Protein AF-A0A941ZF72-F1 (afdb_monomer_lite)

pLDDT: mean 79.09, std 13.95, range [39.41, 95.69]

Secondary structure (DSSP, 8-state):
-PPPEEEEEEEETTTEEEEEEE-TT--HHHHHHHHHTTHHHHHHHHHHHHHHHHHSSS---HHHHHHHHHHHHHHHHHTSS-TTSHHHHHHIIIIITT-HHHHHHHHHHHHHHHHHHHHHHT-HHHHHHHHHHHHHHHHHHHHHHHHHHHHHTT----SHHHHHHHHHHHHHHSTTGGGS-HHHHHHHHHHHHHHHHSPPPPHHHHHHHHHHHHHHHHHHHHHHHHS-HHHHTTHHHHHHHHHHHTTT-PPP---HHHHHHT-SSHHHHHHHHHHHHHHHHHTT-HHHHHHHHHHHHHHHTTSPTT-HHHHHHHHHHHHS-S-HHHHHHHHHHHHHHTTT--GGGHHHHHHHHHHHHHHHHTT-

Foldseek 3Di:
DDDWPDFDFDQDVPPGTDTDTDDLAQALVNLLCVLVVQLLVLLVQLVVLCVVLVPDPDDRPLVSLLSSLVSNVVSLVLLPCAPPGSVVVNCCSLPCLVPVPVNLVRLLVNLVVLLVVCVVVVPVVSNVVSVVSVVCSVLSVLLSVLLVVLVVVVDDPQDLVSLLVSSLVSLVPDPVVVVDDPVSSVVSSVSNSSSNSDDHDDPVRSVVSVVVSVCSSVVVVVVLVVDDVVSCVCPSVVSVCSSVVVVVPPPPLPPLVVQLVPQPDLVSNLVSLQVNLVSCVVVVVLVRSLVSLVVSLVSCVPPDQLPLSNLVSLCSNLVSDPDLVSSLVSLVVSLVSCVPPDDPSCVSVVVSVVVNVVSVVVVD

Radius of gyration: 32.04 Å; chains: 1; bounding box: 68×64×84 Å

Structure (mmCIF, N/CA/C/O backbone):
data_AF-A0A941ZF72-F1
#
_entry.id   AF-A0A941ZF72-F1
#
loop_
_atom_site.group_PDB
_atom_site.id
_atom_site.type_symbol
_atom_site.label_atom_id
_atom_site.label_alt_id
_atom_site.label_comp_id
_atom_site.label_asym_id
_atom_site.label_entity_id
_atom_site.label_seq_id
_atom_site.pdbx_PDB_ins_code
_atom_site.Cartn_x
_atom_site.Cartn_y
_atom_site.Cartn_z
_atom_site.occupancy
_atom_site.B_iso_or_equiv
_atom_site.auth_seq_id
_atom_site.auth_comp_id
_atom_site.auth_asym_id
_atom_site.auth_atom_id
_atom_site.pdbx_PDB_model_num
ATOM 1 N N . MET A 1 1 ? 14.670 -1.946 26.868 1.00 39.97 1 MET A N 1
ATOM 2 C CA . MET A 1 1 ? 13.617 -1.596 25.886 1.00 39.97 1 MET A CA 1
ATOM 3 C C . MET A 1 1 ? 12.824 -2.862 25.579 1.00 39.97 1 MET A C 1
ATOM 5 O O . MET A 1 1 ? 13.460 -3.815 25.150 1.00 39.97 1 MET A O 1
ATOM 9 N N . PRO A 1 2 ? 11.509 -2.969 25.847 1.00 41.12 2 PRO A N 1
ATOM 10 C CA . PRO A 1 2 ? 10.791 -4.203 25.549 1.00 41.12 2 PRO A CA 1
ATOM 11 C C . PRO A 1 2 ? 10.403 -4.245 24.064 1.00 41.12 2 PRO A C 1
ATOM 13 O O . PRO A 1 2 ? 9.733 -3.339 23.563 1.00 41.12 2 PRO A O 1
ATOM 16 N N . CYS A 1 3 ? 10.884 -5.290 23.391 1.00 39.41 3 CYS A N 1
ATOM 17 C CA . CYS A 1 3 ? 10.686 -5.609 21.977 1.00 39.41 3 CYS A CA 1
ATOM 18 C C . CYS A 1 3 ? 9.234 -6.044 21.682 1.00 39.41 3 CYS A C 1
ATOM 20 O O . CYS A 1 3 ? 8.514 -6.472 22.589 1.00 39.41 3 CYS A O 1
ATOM 22 N N . TYR A 1 4 ? 8.803 -5.934 20.422 1.00 46.59 4 TYR A N 1
ATOM 23 C CA . TYR A 1 4 ? 7.531 -6.490 19.945 1.00 46.59 4 TYR A CA 1
ATOM 24 C C . TYR A 1 4 ? 7.488 -8.009 20.204 1.00 46.59 4 TYR A C 1
ATOM 26 O O . TYR A 1 4 ? 8.466 -8.708 19.951 1.00 46.59 4 TYR A O 1
ATOM 34 N N . ARG A 1 5 ? 6.362 -8.523 20.716 1.00 44.06 5 ARG A N 1
ATOM 35 C CA . ARG A 1 5 ? 6.080 -9.968 20.808 1.00 44.06 5 ARG A CA 1
ATOM 36 C C . ARG A 1 5 ? 5.090 -10.369 19.712 1.00 44.06 5 ARG A C 1
ATOM 38 O O . ARG A 1 5 ? 4.266 -9.549 19.304 1.00 44.06 5 ARG A O 1
ATOM 45 N N . ASP A 1 6 ? 5.193 -11.622 19.276 1.00 46.16 6 ASP A N 1
ATOM 46 C CA . ASP A 1 6 ? 4.321 -12.270 18.287 1.00 46.16 6 ASP A CA 1
ATOM 47 C C . ASP A 1 6 ? 4.373 -11.639 16.884 1.00 46.16 6 ASP A C 1
ATOM 49 O O . ASP A 1 6 ? 3.336 -11.339 16.298 1.00 46.16 6 ASP A O 1
ATOM 53 N N . LEU A 1 7 ? 5.583 -11.419 16.353 1.00 47.28 7 LEU A N 1
ATOM 54 C CA . LEU A 1 7 ? 5.805 -11.055 14.949 1.00 47.28 7 LEU A CA 1
ATOM 55 C C . LEU A 1 7 ? 5.509 -12.263 14.056 1.00 47.28 7 LEU A C 1
ATOM 57 O O . LEU A 1 7 ? 6.350 -13.141 13.893 1.00 47.28 7 LEU A O 1
ATOM 61 N N . ASN A 1 8 ? 4.320 -12.282 13.462 1.00 47.09 8 ASN A N 1
ATOM 62 C CA . ASN A 1 8 ? 4.015 -13.173 12.349 1.00 47.09 8 ASN A CA 1
ATOM 63 C C . ASN A 1 8 ? 4.021 -12.341 11.071 1.00 47.09 8 ASN A C 1
ATOM 65 O O . ASN A 1 8 ? 3.225 -11.409 10.943 1.00 47.09 8 ASN A O 1
ATOM 69 N N . VAL A 1 9 ? 4.930 -12.665 10.155 1.00 50.41 9 VAL A N 1
ATOM 70 C CA . VAL A 1 9 ? 4.963 -12.099 8.805 1.00 50.41 9 VAL A CA 1
ATOM 71 C C . VAL A 1 9 ? 4.275 -13.103 7.891 1.00 50.41 9 VAL A C 1
ATOM 73 O O . VAL A 1 9 ? 4.772 -14.210 7.707 1.00 50.41 9 VAL A O 1
ATOM 76 N N . PHE A 1 10 ? 3.111 -12.740 7.364 1.00 50.41 10 PHE A N 1
ATOM 77 C CA . PHE A 1 10 ? 2.373 -13.547 6.399 1.00 50.41 10 PHE A CA 1
ATOM 78 C C . PHE A 1 10 ? 2.407 -12.844 5.047 1.00 50.41 10 PHE A C 1
ATOM 80 O O . PHE A 1 10 ? 1.931 -11.720 4.930 1.00 50.41 10 PHE A O 1
ATOM 87 N N . PHE A 1 11 ? 2.965 -13.483 4.024 1.00 50.59 11 PHE A N 1
ATOM 88 C CA . PHE A 1 11 ? 2.884 -12.964 2.662 1.00 50.59 11 PHE A CA 1
ATOM 89 C C . PHE A 1 11 ? 1.511 -13.291 2.081 1.00 50.59 11 PHE A C 1
ATOM 91 O O . PHE A 1 11 ? 1.152 -14.459 1.941 1.00 50.59 11 PHE A O 1
ATOM 98 N N . ILE A 1 12 ? 0.739 -12.254 1.768 1.00 61.97 12 ILE A N 1
ATOM 99 C CA . ILE A 1 12 ? -0.521 -12.380 1.042 1.00 61.97 12 ILE A CA 1
ATOM 100 C C . ILE A 1 12 ? -0.205 -12.087 -0.431 1.00 61.97 12 ILE A C 1
ATOM 102 O O . ILE A 1 12 ? 0.278 -10.987 -0.728 1.00 61.97 12 ILE A O 1
ATOM 106 N N . PRO A 1 13 ? -0.455 -13.030 -1.359 1.00 42.00 13 PRO A N 1
ATOM 107 C CA . PRO A 1 13 ? -0.311 -12.777 -2.790 1.00 42.00 13 PRO A CA 1
ATOM 108 C C . PRO A 1 13 ? -1.051 -11.491 -3.178 1.00 42.00 13 PRO A C 1
ATOM 110 O O . PRO A 1 13 ? -2.172 -11.272 -2.720 1.00 42.00 13 PRO A O 1
ATOM 113 N N . PHE A 1 14 ? -0.416 -10.631 -3.977 1.00 49.59 14 PHE A N 1
ATOM 114 C CA . PHE A 1 14 ? -0.932 -9.323 -4.425 1.00 49.59 14 PHE A CA 1
ATOM 115 C C . PHE A 1 14 ? -1.103 -8.225 -3.350 1.00 49.59 14 PHE A C 1
ATOM 117 O O . PHE A 1 14 ? -1.233 -7.062 -3.713 1.00 49.59 14 PHE A O 1
ATOM 124 N N . LEU A 1 15 ? -1.055 -8.544 -2.049 1.00 52.28 15 LEU A N 1
ATOM 125 C CA . LEU A 1 15 ? -1.167 -7.566 -0.947 1.00 52.28 15 LEU A CA 1
ATOM 126 C C . LEU A 1 15 ? 0.165 -7.292 -0.223 1.00 52.28 15 LEU A C 1
ATOM 128 O O . LEU A 1 15 ? 0.262 -6.336 0.545 1.00 52.28 15 LEU A O 1
ATOM 132 N N . GLY A 1 16 ? 1.185 -8.125 -0.450 1.00 53.84 16 GLY A N 1
ATOM 133 C CA . GLY A 1 16 ? 2.496 -8.013 0.188 1.00 53.84 16 GLY A CA 1
ATOM 134 C C . GLY A 1 16 ? 2.573 -8.694 1.559 1.00 53.84 16 GLY A C 1
ATOM 135 O O . GLY A 1 16 ? 1.765 -9.557 1.908 1.00 53.84 16 GLY A O 1
ATOM 136 N N . ALA A 1 17 ? 3.595 -8.342 2.340 1.00 47.62 17 ALA A N 1
ATOM 137 C CA . ALA A 1 17 ? 3.836 -8.918 3.659 1.00 47.62 17 ALA A CA 1
ATOM 138 C C . ALA A 1 17 ? 2.936 -8.270 4.727 1.00 47.62 17 ALA A C 1
ATOM 140 O O . ALA A 1 17 ? 3.167 -7.144 5.163 1.00 47.62 17 ALA A O 1
ATOM 141 N N . ALA A 1 18 ? 1.936 -9.001 5.212 1.00 45.03 18 ALA A N 1
ATOM 142 C CA . ALA A 1 18 ? 1.169 -8.640 6.393 1.00 45.03 18 ALA A CA 1
ATOM 143 C C . ALA A 1 18 ? 1.949 -9.046 7.655 1.00 45.03 18 ALA A C 1
ATOM 145 O O . ALA A 1 18 ? 1.937 -10.205 8.074 1.00 45.03 18 ALA A O 1
ATOM 146 N N . ALA A 1 19 ? 2.637 -8.087 8.275 1.00 45.12 19 ALA A N 1
ATOM 147 C CA . ALA A 1 19 ? 3.260 -8.276 9.581 1.00 45.12 19 ALA A CA 1
ATOM 148 C C . ALA A 1 19 ? 2.261 -7.927 10.693 1.00 45.12 19 ALA A C 1
ATOM 150 O O . ALA A 1 19 ? 1.912 -6.764 10.901 1.00 45.12 19 ALA A O 1
ATOM 151 N N . THR A 1 20 ? 1.797 -8.925 11.446 1.00 45.53 20 THR A N 1
ATOM 152 C CA . THR A 1 20 ? 1.025 -8.671 12.668 1.00 45.53 20 THR A CA 1
ATOM 153 C C . THR A 1 20 ? 1.973 -8.674 13.857 1.00 45.53 20 THR A C 1
ATOM 155 O O . THR A 1 20 ? 2.573 -9.702 14.141 1.00 45.53 20 THR A O 1
ATOM 158 N N . GLY A 1 21 ? 2.098 -7.545 14.556 1.00 46.88 21 GLY A N 1
ATOM 159 C CA . GLY A 1 21 ? 2.793 -7.438 15.841 1.0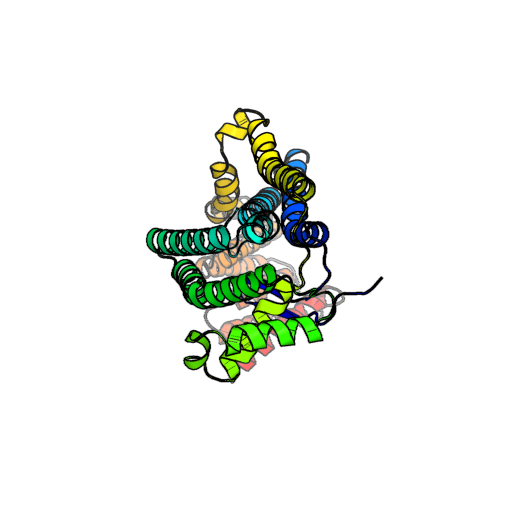0 46.88 21 GLY A CA 1
ATOM 160 C C . GLY A 1 21 ? 1.941 -6.634 16.820 1.00 46.88 21 GLY A C 1
ATOM 161 O O . GLY A 1 21 ? 1.453 -5.554 16.483 1.00 46.88 21 GLY A O 1
ATOM 162 N N . ARG A 1 22 ? 1.708 -7.152 18.033 1.00 50.00 22 ARG A N 1
ATOM 163 C CA . ARG A 1 22 ? 0.866 -6.477 19.037 1.00 50.00 22 ARG A CA 1
ATOM 164 C C . ARG A 1 22 ? 1.722 -5.900 20.156 1.00 50.00 22 ARG A C 1
ATOM 166 O O . ARG A 1 22 ? 2.284 -6.631 20.965 1.00 50.00 22 ARG A O 1
ATOM 173 N N . LYS A 1 23 ? 1.766 -4.569 20.242 1.00 54.34 23 LYS A N 1
ATOM 174 C CA . LYS A 1 23 ? 2.272 -3.845 21.413 1.00 54.34 23 LYS A CA 1
ATOM 175 C C . LYS A 1 23 ? 1.105 -3.150 22.106 1.00 54.34 23 LYS A C 1
ATOM 177 O O . LYS A 1 23 ? 0.651 -2.087 21.678 1.00 54.34 23 LYS A O 1
ATOM 182 N N . ASP A 1 24 ? 0.611 -3.779 23.169 1.00 52.47 24 ASP A N 1
ATOM 183 C CA . ASP A 1 24 ? -0.562 -3.302 23.913 1.00 52.47 24 ASP A CA 1
ATOM 184 C C . ASP A 1 24 ? -0.328 -1.923 24.572 1.00 52.47 24 ASP A C 1
ATOM 186 O O . ASP A 1 24 ? -1.280 -1.160 24.725 1.00 52.47 24 ASP A O 1
ATOM 190 N N . ASP A 1 25 ? 0.937 -1.553 24.818 1.00 58.66 25 ASP A N 1
ATOM 191 C CA . ASP A 1 25 ? 1.352 -0.283 25.442 1.00 58.66 25 ASP A CA 1
ATOM 192 C C . ASP A 1 25 ? 1.932 0.750 24.450 1.00 58.66 25 ASP A C 1
ATOM 194 O O . ASP A 1 25 ? 2.613 1.697 24.850 1.00 58.66 25 ASP A O 1
ATOM 198 N N . ALA A 1 26 ? 1.736 0.577 23.137 1.00 66.06 26 ALA A N 1
ATOM 199 C CA . ALA A 1 26 ? 2.256 1.533 22.157 1.00 66.06 26 ALA A CA 1
ATOM 200 C C . ALA A 1 26 ? 1.581 2.907 22.299 1.00 66.06 26 ALA A C 1
ATOM 202 O O . ALA A 1 26 ? 0.350 3.010 22.297 1.00 66.06 26 ALA A O 1
ATOM 203 N N . THR A 1 27 ? 2.383 3.972 22.374 1.00 78.56 27 THR A N 1
ATOM 204 C CA . THR A 1 27 ? 1.855 5.343 22.386 1.00 78.56 27 THR A CA 1
ATOM 205 C C . THR A 1 27 ? 1.231 5.695 21.027 1.00 78.56 27 THR A C 1
ATOM 207 O O . THR A 1 27 ? 1.635 5.130 20.007 1.00 78.56 27 THR A O 1
ATOM 210 N N . PRO A 1 28 ? 0.279 6.648 20.969 1.00 78.19 28 PRO A N 1
ATOM 211 C CA . PRO A 1 28 ? -0.294 7.109 19.700 1.00 78.19 28 PRO A CA 1
ATOM 212 C C . PRO A 1 28 ? 0.775 7.529 18.680 1.00 78.19 28 PRO A C 1
ATOM 214 O O . PRO A 1 28 ? 0.686 7.164 17.514 1.00 78.19 28 PRO A O 1
ATOM 217 N N . TRP A 1 29 ? 1.840 8.190 19.145 1.00 81.25 29 TRP A N 1
ATOM 218 C CA . TRP A 1 29 ? 3.001 8.550 18.327 1.00 81.25 29 TRP A CA 1
ATOM 219 C C . TRP A 1 29 ? 3.763 7.342 17.788 1.00 81.25 29 TRP A C 1
ATOM 221 O O . TRP A 1 29 ? 4.090 7.317 16.610 1.00 81.25 29 TRP A O 1
ATOM 231 N N . GLN A 1 30 ? 4.010 6.314 18.607 1.00 83.44 30 GLN A N 1
ATOM 232 C CA . GLN A 1 30 ? 4.673 5.093 18.131 1.00 83.44 30 GLN A CA 1
ATOM 233 C C . GLN A 1 30 ? 3.870 4.415 17.019 1.00 83.44 30 GLN A C 1
ATOM 235 O O . GLN A 1 30 ? 4.456 3.920 16.065 1.00 83.44 30 GLN A O 1
ATOM 240 N N . ARG A 1 31 ? 2.537 4.416 17.116 1.00 82.50 31 ARG A N 1
ATOM 241 C CA . ARG A 1 31 ? 1.672 3.873 16.061 1.00 82.50 31 ARG A CA 1
ATOM 242 C C . ARG A 1 31 ? 1.693 4.725 14.803 1.00 82.50 31 ARG A C 1
ATOM 244 O O . ARG A 1 31 ? 1.800 4.170 13.722 1.00 82.50 31 ARG A O 1
ATOM 251 N N . LEU A 1 32 ? 1.638 6.048 14.957 1.00 85.75 32 LEU A N 1
ATOM 252 C CA . LEU A 1 32 ? 1.762 6.980 13.840 1.00 85.75 32 LEU A CA 1
ATOM 253 C C . LEU A 1 32 ? 3.067 6.738 13.071 1.00 85.75 32 LEU A C 1
ATOM 255 O O . LEU A 1 32 ? 3.027 6.575 11.861 1.00 85.75 32 LEU A O 1
ATOM 259 N N . PHE A 1 33 ? 4.197 6.619 13.774 1.00 87.69 33 PHE A N 1
ATOM 260 C CA . PHE A 1 33 ? 5.475 6.287 13.145 1.00 87.69 33 PHE A CA 1
ATOM 261 C C . PHE A 1 33 ? 5.443 4.941 12.423 1.00 87.69 33 PHE A C 1
ATOM 263 O O . PHE A 1 33 ? 5.949 4.860 11.316 1.00 87.69 33 PHE A O 1
ATOM 270 N N . VAL A 1 34 ? 4.832 3.905 13.004 1.00 86.12 34 VAL A N 1
ATOM 271 C CA . VAL A 1 34 ? 4.719 2.591 12.347 1.00 86.12 34 VAL A CA 1
ATOM 272 C C . VAL A 1 34 ? 3.884 2.671 11.066 1.00 86.12 34 VAL A C 1
ATOM 274 O O . VAL A 1 34 ? 4.315 2.141 10.051 1.00 86.12 34 VAL A O 1
ATOM 277 N N . TYR A 1 35 ? 2.739 3.360 11.084 1.00 86.44 35 TYR A N 1
ATOM 278 C CA . TYR A 1 35 ? 1.896 3.515 9.890 1.00 86.44 35 TYR A CA 1
ATOM 279 C C . TYR A 1 35 ? 2.536 4.397 8.816 1.00 86.44 35 TYR A C 1
ATOM 281 O O . TYR A 1 35 ? 2.258 4.222 7.639 1.00 86.44 35 TYR A O 1
ATOM 289 N N . LEU A 1 36 ? 3.399 5.337 9.202 1.00 88.94 36 LEU A N 1
ATOM 290 C CA . LEU A 1 36 ? 4.126 6.191 8.263 1.00 88.94 36 LEU A CA 1
ATOM 291 C C . LEU A 1 36 ? 5.451 5.573 7.788 1.00 88.94 36 LEU A C 1
ATOM 293 O O . LEU A 1 36 ? 5.975 5.998 6.764 1.00 88.94 36 LEU A O 1
ATOM 297 N N . ALA A 1 37 ? 5.989 4.571 8.493 1.00 89.00 37 ALA A N 1
ATOM 298 C CA . ALA A 1 37 ? 7.281 3.955 8.183 1.00 89.00 37 ALA A CA 1
ATOM 299 C C . ALA A 1 37 ? 7.295 3.161 6.868 1.00 89.00 37 ALA A C 1
ATOM 301 O O . ALA A 1 37 ? 8.374 2.889 6.355 1.00 89.00 37 ALA A O 1
ATOM 302 N N . GLY A 1 38 ? 6.133 2.796 6.324 1.00 86.06 38 GLY A N 1
ATOM 303 C CA . GLY A 1 38 ? 6.026 2.279 4.958 1.00 86.06 38 GLY A CA 1
ATOM 304 C C . GLY A 1 38 ? 5.925 3.418 3.938 1.00 86.06 38 GLY A C 1
ATOM 305 O O . GLY A 1 38 ? 6.857 3.618 3.158 1.00 86.06 38 GLY A O 1
ATOM 306 N N . PRO A 1 39 ? 4.839 4.214 3.979 1.00 90.62 39 PRO A N 1
ATOM 307 C CA . PRO A 1 39 ? 4.571 5.212 2.952 1.00 90.62 39 PRO A CA 1
ATOM 308 C C . PRO A 1 39 ? 5.606 6.333 2.838 1.00 90.62 39 PRO A C 1
ATOM 310 O O . PRO A 1 39 ? 5.946 6.742 1.733 1.00 90.62 39 PRO A O 1
ATOM 313 N N . VAL A 1 40 ? 6.131 6.847 3.956 1.00 92.00 40 VAL A N 1
ATOM 314 C CA . VAL A 1 40 ? 7.027 8.017 3.927 1.00 92.00 40 VAL A CA 1
ATOM 315 C C . VAL A 1 40 ? 8.364 7.703 3.248 1.00 92.00 40 VAL A C 1
ATOM 317 O O . VAL A 1 40 ? 8.729 8.445 2.336 1.00 92.00 40 VAL A O 1
ATOM 320 N N . PRO A 1 41 ? 9.091 6.622 3.600 1.00 92.00 41 PRO A N 1
ATOM 321 C CA . PRO A 1 41 ? 10.292 6.244 2.859 1.00 92.00 41 PRO A CA 1
ATOM 322 C C . PRO A 1 41 ? 10.025 5.978 1.379 1.00 92.00 41 PRO A C 1
ATOM 324 O O . PRO A 1 41 ? 10.841 6.359 0.548 1.00 92.00 41 PRO A O 1
ATOM 327 N N . GLY A 1 42 ? 8.879 5.380 1.039 1.00 89.00 42 GLY A N 1
ATOM 328 C CA . GLY A 1 42 ? 8.501 5.136 -0.350 1.00 89.00 42 GLY A CA 1
ATOM 329 C C . GLY A 1 42 ? 8.220 6.418 -1.142 1.00 89.00 42 GLY A C 1
ATOM 330 O O . GLY A 1 42 ? 8.634 6.524 -2.294 1.00 89.00 42 GLY A O 1
ATOM 331 N N . LEU A 1 43 ? 7.603 7.427 -0.512 1.00 90.06 43 LEU A N 1
ATOM 332 C CA . LEU A 1 43 ? 7.450 8.759 -1.105 1.00 90.06 43 LEU A CA 1
ATOM 333 C C . LEU A 1 43 ? 8.804 9.444 -1.333 1.00 90.06 43 LEU A C 1
ATOM 335 O O . LEU A 1 43 ? 9.037 10.006 -2.400 1.00 90.06 43 LEU A O 1
ATOM 339 N N . ILE A 1 44 ? 9.697 9.388 -0.339 1.00 91.06 44 ILE A N 1
ATOM 340 C CA . ILE A 1 44 ? 11.042 9.971 -0.436 1.00 91.06 44 ILE A CA 1
ATOM 341 C C . ILE A 1 44 ? 11.827 9.287 -1.557 1.00 91.06 44 ILE A C 1
ATOM 343 O O . ILE A 1 44 ? 12.404 9.968 -2.397 1.00 91.06 44 ILE A O 1
ATOM 347 N N . LEU A 1 45 ? 11.815 7.953 -1.595 1.00 90.88 45 LEU A N 1
ATOM 348 C CA . LEU A 1 45 ? 12.500 7.175 -2.622 1.00 90.88 45 LEU A CA 1
ATOM 349 C C . LEU A 1 45 ? 11.970 7.516 -4.016 1.00 90.88 45 LEU A C 1
ATOM 351 O O . LEU A 1 45 ? 12.762 7.790 -4.910 1.00 90.88 45 LEU A O 1
ATOM 355 N N . GLY A 1 46 ? 10.646 7.565 -4.184 1.00 87.94 46 GLY A N 1
ATOM 356 C CA . GLY A 1 46 ? 10.041 7.913 -5.465 1.00 87.94 46 GLY A CA 1
ATOM 357 C C . GLY A 1 46 ? 10.432 9.314 -5.943 1.00 87.94 46 GLY A C 1
ATOM 358 O O . GLY A 1 46 ? 10.813 9.484 -7.099 1.00 87.94 46 GLY A O 1
ATOM 359 N N . ALA A 1 47 ? 10.439 10.298 -5.039 1.00 85.44 47 ALA A N 1
ATOM 360 C CA . ALA A 1 47 ? 10.886 11.656 -5.347 1.00 85.44 47 ALA A CA 1
ATOM 361 C C . ALA A 1 47 ? 12.380 11.721 -5.716 1.00 85.44 47 ALA A C 1
ATOM 363 O O . ALA A 1 47 ? 12.740 12.401 -6.675 1.00 85.44 47 ALA A O 1
ATOM 364 N N . VAL A 1 48 ? 13.243 10.997 -4.994 1.00 88.06 48 VAL A N 1
ATOM 365 C CA . VAL A 1 48 ? 14.687 10.926 -5.281 1.00 88.06 48 VAL A CA 1
ATOM 366 C C . VAL A 1 48 ? 14.950 10.274 -6.638 1.00 88.06 48 VAL A C 1
ATOM 368 O O . VAL A 1 48 ? 15.766 10.789 -7.397 1.00 88.06 48 VAL A O 1
ATOM 371 N N . CYS A 1 49 ? 14.247 9.189 -6.974 1.00 85.62 49 CYS A N 1
ATOM 372 C CA . CYS A 1 49 ? 14.371 8.523 -8.272 1.00 85.62 49 CYS A CA 1
ATOM 373 C C . CYS A 1 49 ? 14.000 9.458 -9.428 1.00 85.62 49 CYS A C 1
ATOM 375 O O . CYS A 1 49 ? 14.763 9.569 -10.383 1.00 85.62 49 CYS A O 1
ATOM 377 N N . ILE A 1 50 ? 12.873 10.170 -9.317 1.00 79.88 50 ILE A N 1
ATOM 378 C CA . ILE A 1 50 ? 12.453 11.136 -10.341 1.00 79.88 50 ILE A CA 1
ATOM 379 C C . ILE A 1 50 ? 13.465 12.279 -10.452 1.00 79.88 50 ILE A C 1
ATOM 381 O O . ILE A 1 50 ? 13.873 12.620 -11.555 1.00 79.88 50 ILE A O 1
ATOM 385 N N . HIS A 1 51 ? 13.912 12.848 -9.330 1.00 81.69 51 HIS A N 1
ATOM 386 C CA . HIS A 1 51 ? 14.896 13.932 -9.346 1.00 81.69 51 HIS A CA 1
ATOM 387 C C . HIS A 1 51 ? 16.217 13.502 -10.004 1.00 81.69 51 HIS A C 1
ATOM 389 O O . HIS A 1 51 ? 16.725 14.199 -10.880 1.00 81.69 51 HIS A O 1
ATOM 395 N N . TYR A 1 52 ? 16.733 12.322 -9.651 1.00 82.88 52 TYR A N 1
ATOM 396 C CA . TYR A 1 52 ? 17.963 11.786 -10.233 1.00 82.88 52 TYR A CA 1
ATOM 397 C C . TYR A 1 52 ? 17.832 11.498 -11.735 1.00 82.88 52 TYR A C 1
ATOM 399 O O . TYR A 1 52 ? 18.780 11.736 -12.484 1.00 82.88 52 TYR A O 1
ATOM 407 N N . ALA A 1 53 ? 16.658 11.038 -12.183 1.00 77.94 53 ALA A N 1
ATOM 408 C CA . ALA A 1 53 ? 16.385 10.778 -13.596 1.00 77.94 53 ALA A CA 1
ATOM 409 C C . ALA A 1 53 ? 16.460 12.041 -14.475 1.00 77.94 53 ALA A C 1
ATOM 411 O O . ALA A 1 53 ? 16.728 11.919 -15.667 1.00 77.94 53 ALA A O 1
ATOM 412 N N . PHE A 1 54 ? 16.247 13.232 -13.901 1.00 69.69 54 PHE A N 1
ATOM 413 C CA . PHE A 1 54 ? 16.352 14.514 -14.610 1.00 69.69 54 PHE A CA 1
ATOM 414 C C . PHE A 1 54 ? 17.729 15.190 -14.479 1.00 69.69 54 PHE A C 1
ATOM 416 O O . PHE A 1 54 ? 18.101 15.970 -15.351 1.00 69.69 54 PHE A O 1
ATOM 423 N N . GLU A 1 55 ? 18.494 14.906 -13.419 1.00 71.44 55 GLU A N 1
ATOM 424 C CA . GLU A 1 55 ? 19.834 15.484 -13.202 1.00 71.44 55 GLU A CA 1
ATOM 425 C C . GLU A 1 55 ? 20.947 14.757 -13.977 1.00 71.44 55 GLU A C 1
ATOM 427 O O . GLU A 1 55 ? 22.021 15.322 -14.196 1.00 71.44 55 GLU A O 1
ATOM 432 N N . THR A 1 56 ? 20.730 13.503 -14.399 1.00 60.00 56 THR A N 1
ATOM 433 C CA . THR A 1 56 ? 21.760 12.753 -15.131 1.00 60.00 56 THR A CA 1
ATOM 434 C C . THR A 1 56 ? 21.855 13.209 -16.590 1.00 60.00 56 THR A C 1
ATOM 436 O O . THR A 1 56 ? 20.906 13.180 -17.364 1.00 60.00 56 THR A O 1
ATOM 439 N N . THR A 1 57 ? 23.054 13.655 -16.950 1.00 47.84 57 THR A N 1
ATOM 440 C CA . THR A 1 57 ? 23.468 14.203 -18.243 1.00 47.84 57 THR A CA 1
ATOM 441 C C . THR A 1 57 ? 23.087 13.324 -19.443 1.00 47.84 57 THR A C 1
ATOM 443 O O . THR A 1 57 ? 23.740 12.316 -19.698 1.00 47.84 57 THR A O 1
ATOM 446 N N . GLY A 1 58 ? 22.104 13.772 -20.230 1.00 51.88 58 GLY A N 1
ATOM 447 C CA . GLY A 1 58 ? 21.962 13.461 -21.660 1.00 51.88 58 GLY A CA 1
ATOM 448 C C . GLY A 1 58 ? 20.950 12.381 -22.049 1.00 51.88 58 GLY A C 1
ATOM 449 O O . GLY A 1 58 ? 20.373 12.490 -23.127 1.00 51.88 58 GLY A O 1
ATOM 450 N N . GLU A 1 59 ? 20.675 11.399 -21.189 1.00 56.25 59 GLU A N 1
ATOM 451 C CA . GLU A 1 59 ? 19.705 10.331 -21.468 1.00 56.25 59 GLU A CA 1
ATOM 452 C C . GLU A 1 59 ? 18.722 10.170 -20.305 1.00 56.25 59 GLU A C 1
ATOM 454 O O . GLU A 1 59 ? 19.099 9.831 -19.182 1.00 56.25 59 GLU A O 1
ATOM 459 N N . VAL A 1 60 ? 17.439 10.419 -20.581 1.00 63.44 60 VAL A N 1
ATOM 460 C CA . VAL A 1 60 ? 16.355 10.210 -19.618 1.00 63.44 60 VAL A CA 1
ATOM 461 C C . VAL A 1 60 ? 16.221 8.709 -19.364 1.00 63.44 60 VAL A C 1
ATOM 463 O O . VAL A 1 60 ? 15.822 7.953 -20.246 1.00 63.44 60 VAL A O 1
ATOM 466 N N . GLN A 1 61 ? 16.533 8.264 -18.146 1.00 69.94 61 GLN A N 1
ATOM 467 C CA . GLN A 1 61 ? 16.340 6.870 -17.745 1.00 69.94 61 GLN A CA 1
ATOM 468 C C . GLN A 1 61 ? 14.851 6.603 -17.495 1.00 69.94 61 GLN A C 1
ATOM 470 O O . GLN A 1 61 ? 14.380 6.708 -16.359 1.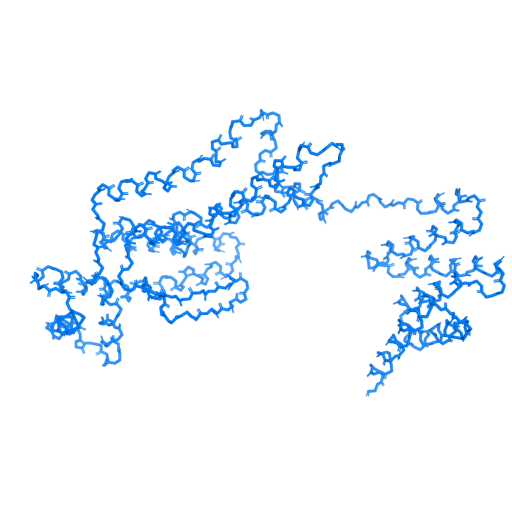00 69.94 61 GLN A O 1
ATOM 475 N N . SER A 1 62 ? 14.116 6.248 -18.555 1.00 71.56 62 SER A N 1
ATOM 476 C CA . SER A 1 62 ? 12.665 6.012 -18.519 1.00 71.56 62 SER A CA 1
ATOM 477 C C . SER A 1 62 ? 12.261 5.124 -17.346 1.00 71.56 62 SER A C 1
ATOM 479 O O . SER A 1 62 ? 11.428 5.537 -16.542 1.00 71.56 62 SER A O 1
ATOM 481 N N . TRP A 1 63 ? 12.928 3.976 -17.159 1.00 76.44 63 TRP A N 1
ATOM 482 C CA . TRP A 1 63 ? 12.644 3.010 -16.087 1.00 76.44 63 TRP A CA 1
ATOM 483 C C . TRP A 1 63 ? 12.664 3.620 -14.674 1.00 76.44 63 TRP A C 1
ATOM 485 O O . TRP A 1 63 ? 11.850 3.249 -13.826 1.00 76.44 63 TRP A O 1
ATOM 495 N N . LEU A 1 64 ? 13.562 4.576 -14.412 1.00 79.69 64 LEU A N 1
ATOM 496 C CA . LEU A 1 64 ? 13.720 5.194 -13.098 1.00 79.69 64 LEU A CA 1
ATOM 497 C C . LEU A 1 64 ? 12.579 6.174 -12.807 1.00 79.69 64 LEU A C 1
ATOM 499 O O . LEU A 1 64 ? 12.109 6.258 -11.668 1.00 79.69 64 LEU A O 1
ATOM 503 N N . ILE A 1 65 ? 12.085 6.853 -13.847 1.00 79.56 65 ILE A N 1
ATOM 504 C CA . ILE A 1 65 ? 10.869 7.668 -13.778 1.00 79.56 65 ILE A CA 1
ATOM 505 C C . ILE A 1 65 ? 9.662 6.770 -13.511 1.00 79.56 65 ILE A C 1
ATOM 507 O O . ILE A 1 65 ? 8.889 7.080 -12.609 1.00 79.56 65 ILE A O 1
ATOM 511 N N . GLN A 1 66 ? 9.522 5.636 -14.211 1.00 77.00 66 GLN A N 1
ATOM 512 C CA . GLN A 1 66 ? 8.394 4.714 -13.987 1.00 77.00 66 GLN A CA 1
ATOM 513 C C . GLN A 1 66 ? 8.406 4.158 -12.563 1.00 77.00 66 GLN A C 1
ATOM 515 O O . GLN A 1 66 ? 7.379 4.141 -11.884 1.00 77.00 66 GLN A O 1
ATOM 520 N N . PHE A 1 67 ? 9.582 3.744 -12.086 1.00 84.50 67 PHE A N 1
ATOM 521 C CA . PHE A 1 67 ? 9.754 3.264 -10.723 1.00 84.50 67 PHE A CA 1
ATOM 522 C C . PHE A 1 67 ? 9.412 4.354 -9.704 1.00 84.50 67 PHE A C 1
ATOM 524 O O . PHE A 1 67 ? 8.644 4.111 -8.771 1.00 84.50 67 PHE A O 1
ATOM 531 N N . GLY A 1 68 ? 9.940 5.566 -9.894 1.00 86.56 68 GLY A N 1
ATOM 532 C CA . GLY A 1 68 ? 9.685 6.688 -9.001 1.00 86.56 68 GLY A CA 1
ATOM 533 C C . GLY A 1 68 ? 8.212 7.101 -8.975 1.00 86.56 68 GLY A C 1
ATOM 534 O O . GLY A 1 68 ? 7.650 7.325 -7.901 1.00 86.56 68 GLY A O 1
ATOM 535 N N . ALA A 1 69 ? 7.561 7.110 -10.137 1.00 82.25 69 ALA A N 1
ATOM 536 C CA . ALA A 1 69 ? 6.137 7.372 -10.300 1.00 82.25 69 ALA A CA 1
ATOM 537 C C . ALA A 1 69 ? 5.271 6.331 -9.593 1.00 82.25 69 ALA A C 1
ATOM 539 O O . ALA A 1 69 ? 4.376 6.687 -8.826 1.00 82.25 69 ALA A O 1
ATOM 540 N N . LEU A 1 70 ? 5.560 5.045 -9.805 1.00 83.25 70 LEU A N 1
ATOM 541 C CA . LEU A 1 70 ? 4.849 3.946 -9.164 1.00 83.25 70 LEU A CA 1
ATOM 542 C C . LEU A 1 70 ? 5.030 3.989 -7.643 1.00 83.25 70 LEU A C 1
ATOM 544 O O . LEU A 1 70 ? 4.058 3.848 -6.900 1.00 83.25 70 LEU A O 1
ATOM 548 N N . ALA A 1 71 ? 6.256 4.233 -7.173 1.00 87.88 71 ALA A N 1
ATOM 549 C CA . ALA A 1 71 ? 6.547 4.393 -5.756 1.00 87.88 71 ALA A CA 1
ATOM 550 C C . ALA A 1 71 ? 5.755 5.566 -5.160 1.00 87.88 71 ALA A C 1
ATOM 552 O O . ALA A 1 71 ? 5.100 5.392 -4.131 1.00 87.88 71 ALA A O 1
ATOM 553 N N . LEU A 1 72 ? 5.738 6.734 -5.807 1.00 87.88 72 LEU A N 1
ATOM 554 C CA . LEU A 1 72 ? 4.933 7.868 -5.351 1.00 87.88 72 LEU A CA 1
ATOM 555 C C . LEU A 1 72 ? 3.440 7.534 -5.334 1.00 87.88 72 LEU A C 1
ATOM 557 O O . LEU A 1 72 ? 2.797 7.732 -4.306 1.00 87.88 72 LEU A O 1
ATOM 561 N N . ALA A 1 73 ? 2.899 6.988 -6.424 1.00 84.19 73 ALA A N 1
ATOM 562 C CA . ALA A 1 73 ? 1.479 6.680 -6.556 1.00 84.19 73 ALA A CA 1
ATOM 563 C C . ALA A 1 73 ? 1.006 5.672 -5.499 1.00 84.19 73 ALA A C 1
ATOM 565 O O . ALA A 1 73 ? 0.032 5.937 -4.795 1.00 84.19 73 ALA A O 1
ATOM 566 N N . LEU A 1 74 ? 1.720 4.554 -5.324 1.00 86.44 74 LEU A N 1
ATOM 567 C CA . LEU A 1 74 ? 1.363 3.519 -4.348 1.00 86.44 74 LEU A CA 1
ATOM 568 C C . LEU A 1 74 ? 1.445 4.033 -2.907 1.00 86.44 74 LEU A C 1
ATOM 570 O O . LEU A 1 74 ? 0.538 3.801 -2.107 1.00 86.44 74 LEU A O 1
ATOM 574 N N . ASN A 1 75 ? 2.516 4.753 -2.562 1.00 90.69 75 ASN A N 1
ATOM 575 C CA . ASN A 1 75 ? 2.698 5.249 -1.200 1.00 90.69 75 ASN A CA 1
ATOM 576 C C . ASN A 1 75 ? 1.757 6.419 -0.883 1.00 90.69 75 ASN A C 1
ATOM 578 O O . ASN A 1 75 ? 1.241 6.505 0.232 1.00 90.69 75 ASN A O 1
ATOM 582 N N . PHE A 1 76 ? 1.462 7.276 -1.862 1.00 89.25 76 PHE A N 1
ATOM 583 C CA . PHE A 1 76 ? 0.457 8.327 -1.722 1.00 89.25 76 PHE A CA 1
ATOM 584 C C . PHE A 1 76 ? -0.950 7.740 -1.578 1.00 89.25 76 PHE A C 1
ATOM 586 O O . PHE A 1 76 ? -1.695 8.152 -0.689 1.00 89.25 76 PHE A O 1
ATOM 593 N N . PHE A 1 77 ? -1.293 6.727 -2.381 1.00 87.38 77 PHE A N 1
ATOM 594 C CA . PHE A 1 77 ? -2.555 6.003 -2.251 1.00 87.38 77 PHE A CA 1
ATOM 595 C C . PHE A 1 77 ? -2.693 5.391 -0.853 1.00 87.38 77 PHE A C 1
ATOM 597 O O . PHE A 1 77 ? -3.703 5.611 -0.192 1.00 87.38 77 PHE A O 1
ATOM 604 N N . ASN A 1 78 ? -1.647 4.738 -0.335 1.00 88.25 78 ASN A N 1
ATOM 605 C CA . ASN A 1 78 ? -1.644 4.189 1.025 1.00 88.25 78 ASN A CA 1
ATOM 606 C C . ASN A 1 78 ? -1.826 5.245 2.123 1.00 88.25 78 ASN A C 1
ATOM 608 O O . ASN A 1 78 ? -2.306 4.914 3.207 1.00 88.25 78 ASN A O 1
ATOM 612 N N . LEU A 1 79 ? -1.488 6.508 1.865 1.00 89.94 79 LEU A N 1
ATOM 613 C CA . LEU A 1 79 ? -1.713 7.611 2.796 1.00 89.94 79 LEU A CA 1
ATOM 614 C C . LEU A 1 79 ? -3.113 8.205 2.715 1.00 89.94 79 LEU A C 1
ATOM 616 O O . LEU A 1 79 ? -3.436 9.027 3.571 1.00 89.94 79 LEU A O 1
ATOM 620 N N . LEU A 1 80 ? -3.960 7.810 1.764 1.00 88.38 80 LEU A N 1
ATOM 621 C CA . LEU A 1 80 ? -5.324 8.322 1.701 1.00 88.38 80 LEU A CA 1
ATOM 622 C C . LEU A 1 80 ? -6.116 7.950 2.967 1.00 88.38 80 LEU A C 1
ATOM 624 O O . LEU A 1 80 ? -5.943 6.861 3.527 1.00 88.38 80 LEU A O 1
ATOM 628 N N . PRO A 1 81 ? -7.013 8.836 3.436 1.00 86.94 81 PRO A N 1
ATOM 629 C CA . PRO A 1 81 ? -7.788 8.621 4.649 1.00 86.94 81 PRO A CA 1
ATOM 630 C C . PRO A 1 81 ? -8.959 7.663 4.380 1.00 86.94 81 PRO A C 1
ATOM 632 O O . PRO A 1 81 ? -10.117 8.039 4.526 1.00 86.94 81 PRO A O 1
ATOM 635 N N . PHE A 1 82 ? -8.668 6.415 4.014 1.00 83.69 82 PHE A N 1
ATOM 636 C CA . PHE A 1 82 ? -9.645 5.340 3.819 1.00 83.69 82 PHE A CA 1
ATOM 637 C C . PHE A 1 82 ? -9.129 4.038 4.430 1.00 83.69 82 PHE A C 1
ATOM 639 O O . PHE A 1 82 ? -7.931 3.777 4.431 1.00 83.69 82 PHE A O 1
ATOM 646 N N . LEU A 1 83 ? -10.018 3.197 4.957 1.00 82.25 83 LEU A N 1
ATOM 647 C CA . LEU A 1 83 ? -9.652 1.828 5.347 1.00 82.25 83 LEU A CA 1
ATOM 648 C C . LEU A 1 83 ? -9.813 0.894 4.141 1.00 82.25 83 LEU A C 1
ATOM 650 O O . LEU A 1 83 ? -10.807 1.034 3.430 1.00 82.25 83 LEU A O 1
ATOM 654 N N . PRO A 1 84 ? -8.894 -0.067 3.915 1.00 79.56 84 PRO A N 1
ATOM 655 C CA . PRO A 1 84 ? -7.882 -0.597 4.845 1.00 79.56 84 PRO A CA 1
ATOM 656 C C . PRO A 1 84 ? -6.498 0.091 4.837 1.00 79.56 84 PRO A C 1
ATOM 658 O O . PRO A 1 84 ? -5.599 -0.414 5.509 1.00 79.56 84 PRO A O 1
ATOM 661 N N . LEU A 1 85 ? -6.333 1.207 4.123 1.00 87.00 85 LEU A N 1
ATOM 662 C CA . LEU A 1 85 ? -5.050 1.886 3.892 1.00 87.00 85 LEU A CA 1
ATOM 663 C C . LEU A 1 85 ? -4.432 2.455 5.182 1.00 87.00 85 LEU A C 1
ATOM 665 O O . LEU A 1 85 ? -5.129 2.729 6.169 1.00 87.00 85 LEU A O 1
ATOM 669 N N . ASP A 1 86 ? -3.116 2.673 5.162 1.00 87.06 86 ASP A N 1
ATOM 670 C CA . ASP A 1 86 ? -2.355 3.177 6.312 1.00 87.06 86 ASP A CA 1
ATOM 671 C C . ASP A 1 86 ? -2.813 4.577 6.747 1.00 87.06 86 ASP A C 1
ATOM 673 O O . ASP A 1 86 ? -2.938 4.846 7.944 1.00 87.06 86 ASP A O 1
ATOM 677 N N . GLY A 1 87 ? -3.182 5.452 5.809 1.00 86.06 87 GLY A N 1
ATOM 678 C CA . GLY A 1 87 ? -3.772 6.760 6.099 1.00 86.06 87 GLY A CA 1
ATOM 679 C C . GLY A 1 87 ? -5.084 6.658 6.879 1.00 86.06 87 GLY A C 1
ATOM 680 O O . GLY A 1 87 ? -5.295 7.375 7.862 1.00 86.06 87 GLY A O 1
ATOM 681 N N . GLY A 1 88 ? -5.934 5.684 6.541 1.00 85.56 88 GLY A N 1
ATOM 682 C CA . GLY A 1 88 ? -7.128 5.363 7.322 1.00 85.56 88 GLY A CA 1
ATOM 683 C C . GLY A 1 88 ? -6.802 4.915 8.750 1.00 85.56 88 GLY A C 1
ATOM 684 O O . GLY A 1 88 ? -7.481 5.331 9.692 1.00 85.56 88 GLY A O 1
ATOM 685 N N . ARG A 1 89 ? -5.731 4.130 8.940 1.00 86.44 89 ARG A N 1
ATOM 686 C CA . ARG A 1 89 ? -5.238 3.698 10.267 1.00 86.44 89 ARG A CA 1
ATOM 687 C C . ARG A 1 89 ? -4.680 4.857 11.095 1.00 86.44 89 ARG A C 1
ATOM 689 O O . ARG A 1 89 ? -4.875 4.890 12.318 1.00 86.44 89 ARG A O 1
ATOM 696 N N . VAL A 1 90 ? -4.022 5.818 10.445 1.00 87.56 90 VAL A N 1
ATOM 697 C CA . VAL A 1 90 ? -3.541 7.061 11.066 1.00 87.56 90 VAL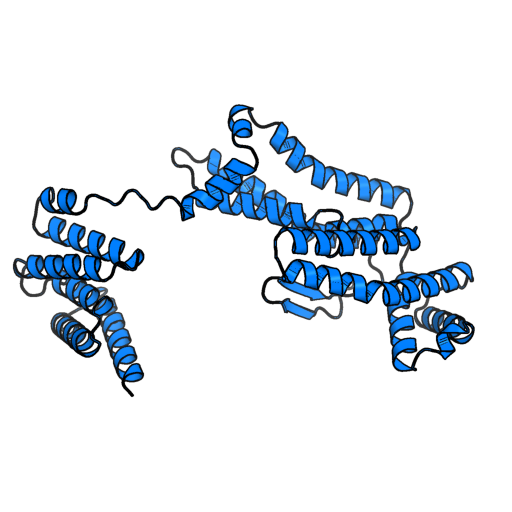 A CA 1
ATOM 698 C C . VAL A 1 90 ? -4.717 7.875 11.601 1.00 87.56 90 VAL A C 1
ATOM 700 O O . VAL A 1 90 ? -4.757 8.181 12.799 1.00 87.56 90 VAL A O 1
ATOM 703 N N . VAL A 1 91 ? -5.718 8.147 10.757 1.00 86.56 91 VAL A N 1
ATOM 704 C CA . VAL A 1 91 ? -6.928 8.884 11.157 1.00 86.56 91 VAL A CA 1
ATOM 705 C C . VAL A 1 91 ? -7.688 8.131 12.257 1.00 86.56 91 VAL A C 1
ATOM 707 O O . VAL A 1 91 ? -8.105 8.728 13.254 1.00 86.56 91 VAL A O 1
ATOM 710 N N . GLU A 1 92 ? -7.802 6.804 12.150 1.00 83.56 92 GLU A N 1
ATOM 711 C CA . GLU A 1 92 ? -8.429 5.954 13.168 1.00 83.56 92 GLU A CA 1
ATOM 712 C C . GLU A 1 92 ? -7.754 6.085 14.538 1.00 83.56 92 GLU A C 1
ATOM 714 O O . GLU A 1 92 ? -8.430 6.237 15.564 1.00 83.56 92 GLU A O 1
ATOM 719 N N . THR A 1 93 ? -6.424 6.084 14.558 1.00 81.44 93 THR A N 1
ATOM 720 C CA . THR A 1 93 ? -5.638 6.157 15.791 1.00 81.44 93 THR A CA 1
ATOM 721 C C . THR A 1 93 ? -5.706 7.543 16.434 1.00 81.44 93 THR A C 1
ATOM 723 O O . THR A 1 93 ? -5.870 7.641 17.657 1.00 81.44 93 THR A O 1
ATOM 726 N N . LEU A 1 94 ? -5.616 8.611 15.635 1.00 83.12 94 LEU A N 1
ATOM 727 C CA . LEU A 1 94 ? -5.537 9.991 16.124 1.00 83.12 94 LEU A CA 1
ATOM 728 C C . LEU A 1 94 ? -6.903 10.598 16.482 1.00 83.12 94 LEU A C 1
ATOM 730 O O . LEU A 1 94 ? -7.010 11.272 17.510 1.00 83.12 94 LEU A O 1
ATOM 734 N N . LEU A 1 95 ? -7.939 10.357 15.667 1.00 79.75 95 LEU A N 1
ATOM 735 C CA . LEU A 1 95 ? -9.280 10.944 15.824 1.00 79.75 95 LEU A CA 1
ATOM 736 C C . LEU A 1 95 ? -10.294 9.972 16.438 1.00 79.75 95 LEU A C 1
ATOM 738 O O . LEU A 1 95 ? -11.019 10.320 17.378 1.00 79.75 95 LEU A O 1
ATOM 742 N N . PHE A 1 96 ? -10.386 8.749 15.917 1.00 74.25 96 PHE A N 1
ATOM 743 C CA . PHE A 1 96 ? -11.533 7.881 16.212 1.00 74.25 96 PHE A CA 1
ATOM 744 C C . PHE A 1 96 ? -11.436 7.119 17.536 1.00 74.25 96 PHE A C 1
ATOM 746 O O . PHE A 1 96 ? -12.460 6.683 18.068 1.00 74.25 96 PHE A O 1
ATOM 753 N N . THR A 1 97 ? -10.253 7.068 18.149 1.00 70.69 97 THR A N 1
ATOM 754 C CA . THR A 1 97 ? -10.068 6.656 19.554 1.00 70.69 97 THR A CA 1
ATOM 755 C C . THR A 1 97 ? -10.856 7.527 20.540 1.00 70.69 97 THR A C 1
ATOM 757 O O . THR A 1 97 ? -11.286 7.035 21.591 1.00 70.69 97 THR A O 1
ATOM 760 N N . ARG A 1 98 ? -11.080 8.807 20.208 1.00 69.81 98 ARG A N 1
ATOM 761 C CA . ARG A 1 98 ? -11.886 9.750 21.001 1.00 69.81 98 ARG A CA 1
ATOM 762 C C . ARG A 1 98 ? -13.369 9.708 20.629 1.00 69.81 98 ARG A C 1
ATOM 764 O O . ARG A 1 98 ? -14.217 9.895 21.500 1.00 69.81 98 ARG A O 1
ATOM 771 N N . PHE A 1 99 ? -13.680 9.402 19.369 1.00 75.19 99 PHE A N 1
ATOM 772 C CA . PHE A 1 99 ? -15.045 9.372 18.837 1.00 75.19 99 PHE A CA 1
ATOM 773 C C . PHE A 1 99 ? -15.387 8.018 18.188 1.00 75.19 99 PHE A C 1
ATOM 775 O O . PHE A 1 99 ? -15.437 7.910 16.961 1.00 75.19 99 PHE A O 1
ATOM 782 N N . PRO A 1 100 ? -15.720 6.982 18.985 1.00 71.56 100 PRO A N 1
ATOM 783 C CA . PRO A 1 100 ? -15.996 5.637 18.469 1.00 71.56 100 PRO A CA 1
ATOM 784 C C . PRO A 1 100 ? -17.142 5.560 17.448 1.00 71.56 100 PRO A C 1
ATOM 786 O O . PRO A 1 100 ? -17.181 4.642 16.637 1.00 71.56 100 PRO A O 1
ATOM 789 N N . ARG A 1 101 ? -18.086 6.513 17.472 1.00 74.12 101 ARG A N 1
ATOM 790 C CA . ARG A 1 101 ? -19.179 6.593 16.486 1.00 74.12 101 ARG A CA 1
ATOM 791 C C . ARG A 1 101 ? -18.689 7.047 15.110 1.00 74.12 101 ARG A C 1
ATOM 793 O O . ARG A 1 101 ? -19.131 6.487 14.112 1.00 74.12 101 ARG A O 1
ATOM 800 N N . LEU A 1 102 ? -17.757 8.003 15.066 1.00 79.38 102 LEU A N 1
ATOM 801 C CA . LEU A 1 102 ? -17.159 8.469 13.812 1.00 79.38 102 LEU A CA 1
ATOM 802 C C . LEU A 1 102 ? -16.340 7.361 13.148 1.00 79.38 102 LEU A C 1
ATOM 804 O O . LEU A 1 102 ? -16.393 7.233 11.933 1.00 79.38 102 LEU A O 1
ATOM 808 N N . ARG A 1 103 ? -15.699 6.488 13.941 1.00 81.25 103 ARG A N 1
ATOM 809 C CA . ARG A 1 103 ? -15.029 5.278 13.437 1.00 81.25 103 ARG A CA 1
ATOM 810 C C . ARG A 1 103 ? -15.945 4.431 12.559 1.00 81.25 103 ARG A C 1
ATOM 812 O O . ARG A 1 103 ? -15.559 3.996 11.487 1.00 81.25 103 ARG A O 1
ATOM 819 N N . VAL A 1 104 ? -17.158 4.169 13.041 1.00 80.06 104 VAL A N 1
ATOM 820 C CA . VAL A 1 104 ? -18.114 3.294 12.354 1.00 80.06 104 VAL A CA 1
ATOM 821 C C . VAL A 1 104 ? -18.593 3.952 11.070 1.00 80.06 104 VAL A C 1
ATOM 823 O O . VAL A 1 104 ? -18.636 3.290 10.040 1.00 80.06 104 VAL A O 1
ATOM 826 N N . ALA A 1 105 ? -18.919 5.247 11.128 1.00 85.19 105 ALA A N 1
ATOM 827 C CA . ALA A 1 105 ? -19.289 6.012 9.943 1.00 85.19 105 ALA A CA 1
ATOM 828 C C . ALA A 1 105 ? -18.159 5.991 8.905 1.00 85.19 105 ALA A C 1
ATOM 830 O O . ALA A 1 105 ? -18.405 5.723 7.738 1.00 85.19 105 ALA A O 1
ATOM 831 N N . PHE A 1 106 ? -16.917 6.176 9.343 1.00 86.44 106 PHE A N 1
ATOM 832 C CA . PHE A 1 106 ? -15.742 6.146 8.484 1.00 86.44 106 PHE A CA 1
ATOM 833 C C . PHE A 1 106 ? -15.512 4.787 7.814 1.00 86.44 106 PHE A C 1
ATOM 835 O O . PHE A 1 106 ? -15.283 4.734 6.608 1.00 86.44 106 PHE A O 1
ATOM 842 N N . VAL A 1 107 ? -15.622 3.683 8.563 1.00 85.62 107 VAL A N 1
ATOM 843 C CA . VAL A 1 107 ? -15.526 2.328 7.994 1.00 85.62 107 VAL A CA 1
ATOM 844 C C . VAL A 1 107 ? -16.676 2.084 7.014 1.00 85.62 107 VAL A C 1
ATOM 846 O O . VAL A 1 107 ? -16.443 1.541 5.940 1.00 85.62 107 VAL A O 1
ATOM 849 N N . ALA A 1 108 ? -17.900 2.513 7.336 1.00 88.06 108 ALA A N 1
ATOM 850 C CA . ALA A 1 108 ? -19.057 2.357 6.453 1.00 88.06 108 ALA A CA 1
ATOM 851 C C . ALA A 1 108 ? -18.896 3.144 5.145 1.00 88.06 108 ALA A C 1
ATOM 853 O O . ALA A 1 108 ? -19.120 2.586 4.075 1.00 88.06 108 ALA A O 1
ATOM 854 N N . VAL A 1 109 ? -18.442 4.398 5.225 1.00 91.12 109 VAL A N 1
ATOM 855 C CA . VAL A 1 109 ? -18.139 5.233 4.054 1.00 91.12 109 VAL A CA 1
ATOM 856 C C . VAL A 1 109 ? -17.002 4.624 3.236 1.00 91.12 109 VAL A C 1
ATOM 858 O O . VAL A 1 109 ? -17.148 4.490 2.028 1.00 91.12 109 VAL A O 1
ATOM 861 N N . SER A 1 110 ? -15.915 4.177 3.875 1.00 88.88 110 SER A N 1
ATOM 862 C CA . SER A 1 110 ? -14.800 3.512 3.178 1.00 88.88 110 SER A CA 1
ATOM 863 C C . SER A 1 110 ? -15.267 2.244 2.455 1.00 88.88 110 SER A C 1
ATOM 865 O O . SER A 1 110 ? -14.935 2.038 1.294 1.00 88.88 110 SER A O 1
ATOM 867 N N . SER A 1 111 ? -16.097 1.426 3.113 1.00 89.44 111 SER A N 1
ATOM 868 C CA . SER A 1 111 ? -16.662 0.203 2.523 1.00 89.44 111 SER A CA 1
ATOM 869 C C . SER A 1 111 ? -17.532 0.525 1.307 1.00 89.44 111 SER A C 1
ATOM 871 O O . SER A 1 111 ? -17.384 -0.098 0.261 1.00 89.44 111 SER A O 1
ATOM 873 N N . ALA A 1 112 ? -18.413 1.524 1.429 1.00 92.69 112 ALA A N 1
ATOM 874 C CA . ALA A 1 112 ? -19.297 1.947 0.349 1.00 92.69 112 ALA A CA 1
ATOM 875 C C . ALA A 1 112 ? -18.519 2.519 -0.843 1.00 92.69 112 ALA A C 1
ATOM 877 O O . ALA A 1 112 ? -18.838 2.188 -1.980 1.00 92.69 112 ALA A O 1
ATOM 878 N N . LEU A 1 113 ? -17.483 3.326 -0.591 1.00 91.38 113 LEU A N 1
ATOM 879 C CA . LEU A 1 113 ? -16.624 3.885 -1.637 1.00 91.38 113 LEU A CA 1
ATOM 880 C C . LEU A 1 113 ? -15.831 2.802 -2.370 1.00 91.38 113 LEU A C 1
ATOM 882 O O . LEU A 1 113 ? -15.778 2.836 -3.593 1.00 91.38 113 LEU A O 1
ATOM 886 N N . LEU A 1 114 ? -15.272 1.820 -1.654 1.00 89.88 114 LEU A N 1
ATOM 887 C CA . LEU A 1 114 ? -14.573 0.691 -2.279 1.00 89.88 114 LEU A CA 1
ATOM 888 C C . LEU A 1 114 ? -15.508 -0.144 -3.155 1.00 89.88 114 LEU A C 1
ATOM 890 O O . LEU A 1 114 ? -15.153 -0.484 -4.279 1.00 89.88 114 LEU A O 1
ATOM 894 N N . MET A 1 115 ? -16.717 -0.434 -2.669 1.00 91.12 115 MET A N 1
ATOM 895 C CA . MET A 1 115 ? -17.709 -1.167 -3.455 1.00 91.12 115 MET A CA 1
ATOM 896 C C . MET A 1 115 ? -18.160 -0.362 -4.676 1.00 91.12 115 MET A C 1
ATOM 898 O O . MET A 1 115 ? -18.193 -0.908 -5.771 1.00 91.12 115 MET A O 1
ATOM 902 N N . ALA A 1 116 ? -18.464 0.930 -4.516 1.00 92.94 116 ALA A N 1
ATOM 903 C CA . ALA A 1 116 ? -18.857 1.803 -5.623 1.00 92.94 116 ALA A CA 1
ATOM 904 C C . ALA A 1 116 ? -17.744 1.937 -6.673 1.00 92.94 116 ALA A C 1
ATOM 906 O O . ALA A 1 116 ? -18.020 1.832 -7.864 1.00 92.94 116 ALA A O 1
ATOM 907 N N . GLY A 1 117 ? -16.494 2.103 -6.229 1.00 89.56 117 GLY A N 1
ATOM 908 C CA . GLY A 1 117 ? -15.319 2.121 -7.095 1.00 89.56 117 GLY A CA 1
ATOM 909 C C . GLY A 1 117 ? -15.155 0.808 -7.854 1.00 89.56 117 GLY A C 1
ATOM 910 O O . GLY A 1 117 ? -15.025 0.836 -9.069 1.00 89.56 117 GLY A O 1
ATOM 911 N N . GLY A 1 118 ? -15.265 -0.333 -7.168 1.00 90.25 118 GLY A N 1
ATOM 912 C CA . GLY A 1 118 ? -15.196 -1.648 -7.804 1.00 90.25 118 GLY A CA 1
ATOM 913 C C . GLY A 1 118 ? -16.328 -1.911 -8.804 1.00 90.25 118 GLY A C 1
ATOM 914 O O . GLY A 1 118 ? -16.087 -2.480 -9.862 1.00 90.25 118 GLY A O 1
ATOM 915 N N . PHE A 1 119 ? -17.553 -1.442 -8.537 1.00 93.06 119 PHE A N 1
ATOM 916 C CA . PHE A 1 119 ? -18.642 -1.506 -9.522 1.00 93.06 119 PHE A CA 1
ATOM 917 C C . PHE A 1 119 ? -18.391 -0.606 -10.734 1.00 93.06 119 PHE A C 1
ATOM 919 O O . PHE A 1 119 ? -18.742 -0.984 -11.847 1.00 93.06 119 PHE A O 1
ATOM 926 N N . TYR A 1 120 ? -17.793 0.569 -10.527 1.00 93.62 120 TYR A N 1
ATOM 927 C CA . TYR A 1 120 ? -17.466 1.502 -11.603 1.00 93.62 120 TYR A CA 1
ATOM 928 C C . TYR A 1 120 ? -16.326 0.988 -12.493 1.00 93.62 120 TYR A C 1
ATOM 930 O O . TYR A 1 120 ? -16.403 1.105 -13.711 1.00 93.62 120 TYR A O 1
ATOM 938 N N . THR A 1 121 ? -15.286 0.394 -11.902 1.00 88.50 121 THR A N 1
ATOM 939 C CA . THR A 1 121 ? -14.131 -0.143 -12.640 1.00 88.50 121 THR A CA 1
ATOM 940 C C . THR A 1 121 ? -14.338 -1.570 -13.149 1.00 88.50 121 THR A C 1
ATOM 942 O O . THR A 1 121 ? -13.551 -2.039 -13.966 1.00 88.50 121 THR A O 1
ATOM 945 N N . GLY A 1 122 ? -15.365 -2.278 -12.667 1.00 89.25 122 GLY A N 1
ATOM 946 C CA . GLY A 1 122 ? -15.561 -3.708 -12.924 1.00 89.25 122 GLY A CA 1
ATOM 947 C C . GLY A 1 122 ? -14.618 -4.621 -12.126 1.00 89.25 122 GLY A C 1
ATOM 948 O O . GLY A 1 122 ? -14.574 -5.825 -12.378 1.00 89.25 122 GLY A O 1
ATOM 949 N N . ASP A 1 123 ? -13.868 -4.077 -11.163 1.00 87.44 123 ASP A N 1
ATOM 950 C CA . ASP A 1 123 ? -12.912 -4.831 -10.354 1.00 87.44 123 ASP A CA 1
ATOM 951 C C . ASP A 1 123 ? -13.605 -5.548 -9.183 1.00 87.44 123 ASP A C 1
ATOM 953 O O . ASP A 1 123 ? -13.976 -4.953 -8.162 1.00 87.44 123 ASP A O 1
ATOM 957 N N . TRP A 1 124 ? -13.745 -6.868 -9.314 1.00 88.62 124 TRP A N 1
ATOM 958 C CA . TRP A 1 124 ? -14.349 -7.723 -8.294 1.00 88.62 124 TRP A CA 1
ATOM 959 C C . TRP A 1 124 ? -13.552 -7.755 -6.980 1.00 88.62 124 TRP A C 1
ATOM 961 O O . TRP A 1 124 ? -14.148 -7.976 -5.921 1.00 88.62 124 TRP A O 1
ATOM 971 N N . LEU A 1 125 ? -12.235 -7.517 -7.014 1.00 86.31 125 LEU A N 1
ATOM 972 C CA . LEU A 1 125 ? -11.384 -7.527 -5.826 1.00 86.31 125 LEU A CA 1
ATOM 973 C C . LEU A 1 125 ? -11.694 -6.325 -4.930 1.00 86.31 125 LEU A C 1
ATOM 975 O O . LEU A 1 125 ? -11.845 -6.486 -3.717 1.00 86.31 125 LEU A O 1
ATOM 979 N N . LEU A 1 126 ? -11.871 -5.135 -5.514 1.00 85.75 126 LEU A N 1
ATOM 980 C CA . LEU A 1 126 ? -12.288 -3.937 -4.774 1.00 85.75 126 LEU A CA 1
ATOM 981 C C . LEU A 1 126 ? -13.660 -4.127 -4.117 1.00 85.75 126 LEU A C 1
ATOM 983 O O . LEU A 1 126 ? -13.839 -3.790 -2.941 1.00 85.75 126 LEU A O 1
ATOM 987 N N . ILE A 1 127 ? -14.606 -4.736 -4.842 1.00 90.06 127 ILE A N 1
ATOM 988 C CA . ILE A 1 127 ? -15.932 -5.072 -4.305 1.00 90.06 127 ILE A CA 1
ATOM 989 C C . ILE A 1 127 ? -15.797 -6.051 -3.135 1.00 90.06 127 ILE A C 1
ATOM 991 O O . ILE A 1 127 ? -16.411 -5.835 -2.089 1.00 90.06 127 ILE A O 1
ATOM 995 N N . LEU A 1 128 ? -14.975 -7.097 -3.272 1.00 90.44 128 LEU A N 1
ATOM 996 C CA . LEU A 1 128 ? -14.746 -8.085 -2.219 1.00 90.44 128 LEU A CA 1
ATOM 997 C C . LEU A 1 128 ? -14.134 -7.452 -0.963 1.00 90.44 128 LEU A C 1
ATOM 999 O O . LEU A 1 128 ? -14.608 -7.716 0.143 1.00 90.44 128 LEU A O 1
ATOM 1003 N N . ILE A 1 129 ? -13.114 -6.601 -1.114 1.00 88.31 129 ILE A N 1
ATOM 1004 C CA . ILE A 1 129 ? -12.477 -5.904 0.012 1.00 88.31 129 ILE A CA 1
ATOM 1005 C C . ILE A 1 129 ? -13.499 -5.004 0.714 1.00 88.31 129 ILE A C 1
ATOM 1007 O O . ILE A 1 129 ? -13.625 -5.064 1.940 1.00 88.31 129 ILE A O 1
ATOM 1011 N N . GLY A 1 130 ? -14.269 -4.217 -0.044 1.00 88.94 130 GLY A N 1
ATOM 1012 C CA . GLY A 1 130 ? -15.327 -3.366 0.502 1.00 88.94 130 GLY A CA 1
ATOM 1013 C C . GLY A 1 130 ? -16.416 -4.166 1.227 1.00 88.94 130 GLY A C 1
ATOM 1014 O O . GLY A 1 130 ? -16.807 -3.813 2.342 1.00 88.94 130 GLY A O 1
ATOM 1015 N N . ALA A 1 131 ? -16.845 -5.294 0.657 1.00 90.69 131 ALA A N 1
ATOM 1016 C CA . ALA A 1 131 ? -17.829 -6.191 1.259 1.00 90.69 131 ALA A CA 1
ATOM 1017 C C . ALA A 1 131 ? -17.310 -6.848 2.549 1.00 90.69 131 ALA A C 1
ATOM 1019 O O . ALA A 1 131 ? -18.043 -6.931 3.537 1.00 90.69 131 ALA A O 1
ATOM 1020 N N . LEU A 1 132 ? -16.041 -7.269 2.584 1.00 88.38 132 LEU A N 1
ATOM 1021 C CA . LEU A 1 132 ? -15.408 -7.830 3.779 1.00 88.38 132 LEU A CA 1
ATOM 1022 C C . LEU A 1 132 ? -15.320 -6.787 4.904 1.00 88.38 132 LEU A C 1
ATOM 1024 O O . LEU A 1 132 ? -15.610 -7.092 6.065 1.00 88.38 132 LEU A O 1
ATOM 1028 N N . LEU A 1 133 ? -14.977 -5.543 4.556 1.00 87.25 133 LEU A N 1
ATOM 1029 C CA . LEU A 1 133 ? -14.941 -4.419 5.491 1.00 87.25 133 LEU A CA 1
ATOM 1030 C C . LEU A 1 133 ? -16.343 -4.127 6.058 1.00 87.25 133 LEU A C 1
ATOM 1032 O O . LEU A 1 133 ? -16.513 -4.001 7.276 1.00 87.25 133 LEU A O 1
ATOM 1036 N N . ALA A 1 134 ? -17.363 -4.121 5.192 1.00 89.19 134 ALA A N 1
ATOM 1037 C CA . ALA A 1 134 ? -18.761 -3.949 5.580 1.00 89.19 134 ALA A CA 1
ATOM 1038 C C . ALA A 1 134 ? -19.257 -5.092 6.479 1.00 89.19 134 ALA A C 1
ATOM 1040 O O . ALA A 1 134 ? -19.948 -4.853 7.471 1.00 89.19 134 ALA A O 1
ATOM 1041 N N . PHE A 1 135 ? -18.864 -6.333 6.189 1.00 89.50 135 PHE A N 1
ATOM 1042 C CA . PHE A 1 135 ? -19.208 -7.502 6.997 1.00 89.50 135 PHE A CA 1
ATOM 1043 C C . PHE A 1 135 ? -18.616 -7.431 8.416 1.00 89.50 135 PHE A C 1
ATOM 1045 O O . PHE A 1 135 ? -19.239 -7.889 9.378 1.00 89.50 135 PHE A O 1
ATOM 1052 N N . ALA A 1 136 ? -17.448 -6.803 8.582 1.00 84.00 136 ALA A N 1
ATOM 1053 C CA . ALA A 1 136 ? -16.819 -6.594 9.887 1.00 84.00 136 ALA A CA 1
ATOM 1054 C C . ALA A 1 136 ? -17.524 -5.518 10.750 1.00 84.00 136 ALA A C 1
ATOM 1056 O O . ALA A 1 136 ? -17.439 -5.564 11.985 1.00 84.00 136 ALA A O 1
ATOM 1057 N N . LEU A 1 137 ? -18.278 -4.586 10.146 1.00 85.44 137 LEU A N 1
ATOM 1058 C CA . LEU A 1 137 ? -18.906 -3.446 10.839 1.00 85.44 137 LEU A CA 1
ATOM 1059 C C . LEU A 1 137 ? -19.755 -3.819 12.068 1.00 85.44 137 LEU A C 1
ATOM 1061 O O . LEU A 1 137 ? -19.594 -3.181 13.116 1.00 85.44 137 LEU A O 1
ATOM 1065 N N . PRO A 1 138 ? -20.659 -4.821 12.027 1.00 84.19 138 PRO A N 1
ATOM 1066 C CA . PRO A 1 138 ? -21.494 -5.151 13.179 1.00 84.19 138 PRO A CA 1
ATOM 1067 C C . PRO A 1 138 ? -20.686 -5.734 14.344 1.00 84.19 138 PRO A C 1
ATOM 1069 O O . PRO A 1 138 ? -21.069 -5.586 15.509 1.00 84.19 138 PRO A O 1
ATOM 1072 N N . ALA A 1 139 ? -19.583 -6.435 14.064 1.00 81.56 139 ALA A N 1
ATOM 1073 C CA . ALA A 1 139 ? -18.661 -6.916 15.092 1.00 81.56 139 ALA A CA 1
ATOM 1074 C C . ALA A 1 139 ? -17.922 -5.742 15.746 1.00 81.56 139 ALA A C 1
ATOM 1076 O O . ALA A 1 139 ? -17.953 -5.606 16.972 1.00 81.56 139 ALA A O 1
ATOM 1077 N N . ASP A 1 140 ? -17.390 -4.837 14.934 1.00 80.25 140 ASP A N 1
ATOM 1078 C CA . ASP A 1 140 ? -16.691 -3.634 15.382 1.00 80.25 140 ASP A CA 1
ATOM 1079 C C . ASP A 1 140 ? -17.577 -2.712 16.227 1.00 80.25 140 ASP A C 1
ATOM 1081 O O . ASP A 1 140 ? -17.168 -2.233 17.286 1.00 80.25 140 ASP A O 1
ATOM 1085 N N . LEU A 1 141 ? -18.836 -2.529 15.825 1.00 82.44 141 LEU A N 1
ATOM 1086 C CA . LEU A 1 141 ? -19.842 -1.788 16.587 1.00 82.44 141 LEU A CA 1
ATOM 1087 C C . LEU A 1 141 ? -20.087 -2.380 17.978 1.00 82.44 141 LEU A C 1
ATOM 1089 O O . LEU A 1 141 ? -20.234 -1.640 18.956 1.00 82.44 141 LEU A O 1
ATOM 1093 N N . ARG A 1 142 ? -20.155 -3.712 18.083 1.00 82.50 142 ARG A N 1
ATOM 1094 C CA . ARG A 1 142 ? -20.346 -4.410 19.366 1.00 82.50 142 ARG A CA 1
ATOM 1095 C C . ARG A 1 142 ? -19.143 -4.204 20.278 1.00 82.50 142 ARG A C 1
ATOM 1097 O O . ARG A 1 142 ? -19.321 -3.855 21.445 1.00 82.50 142 ARG A O 1
ATOM 1104 N N . VAL A 1 143 ? -17.943 -4.370 19.730 1.00 82.25 143 VAL A N 1
ATOM 1105 C CA . VAL A 1 143 ? -16.673 -4.177 20.437 1.00 82.25 143 VAL A CA 1
ATOM 1106 C C . VAL A 1 143 ? -16.531 -2.732 20.932 1.00 82.25 143 VAL A C 1
ATOM 1108 O O . VAL A 1 143 ? -16.255 -2.513 22.113 1.00 82.25 143 VAL A O 1
ATOM 1111 N N . ALA A 1 144 ? -16.815 -1.743 20.079 1.00 79.38 144 ALA A N 1
ATOM 1112 C CA . ALA A 1 144 ? -16.746 -0.324 20.427 1.00 79.38 144 ALA A CA 1
ATOM 1113 C C . ALA A 1 144 ? -17.742 0.064 21.534 1.00 79.38 144 ALA A C 1
ATOM 1115 O O . ALA A 1 144 ? -17.376 0.753 22.487 1.00 79.38 144 ALA A O 1
ATOM 1116 N N . ARG A 1 145 ? -18.993 -0.415 21.451 1.00 82.56 145 ARG A N 1
ATOM 1117 C CA . ARG A 1 145 ? -20.018 -0.173 22.484 1.00 82.56 145 ARG A CA 1
ATOM 1118 C C . ARG A 1 145 ? -19.635 -0.788 23.827 1.00 82.56 145 ARG A C 1
ATOM 1120 O O . ARG A 1 145 ? -19.813 -0.145 24.858 1.00 82.56 145 ARG A O 1
ATOM 1127 N N . LEU A 1 146 ? -19.098 -2.009 23.818 1.00 83.62 146 LEU A N 1
ATOM 1128 C CA . LEU A 1 146 ? -18.642 -2.687 25.030 1.00 83.62 146 LEU A CA 1
ATOM 1129 C C . LEU A 1 146 ? -17.485 -1.926 25.692 1.00 83.62 146 LEU A C 1
ATOM 1131 O O . LEU A 1 146 ? -17.522 -1.671 26.895 1.00 83.62 146 LEU A O 1
ATOM 1135 N N . ALA A 1 147 ? -16.491 -1.512 24.902 1.00 80.75 147 ALA A N 1
ATOM 1136 C CA . ALA A 1 147 ? -15.368 -0.723 25.396 1.00 80.75 147 ALA A CA 1
ATOM 1137 C C . ALA A 1 147 ? -15.828 0.628 25.975 1.00 80.75 147 ALA A C 1
ATOM 1139 O O . ALA A 1 147 ? -15.372 1.032 27.046 1.00 80.75 147 ALA A O 1
ATOM 1140 N N . GLN A 1 148 ? -16.772 1.302 25.310 1.00 80.19 148 GLN A N 1
ATOM 1141 C CA . GLN A 1 148 ? -17.352 2.556 25.793 1.00 80.19 148 GLN A CA 1
ATOM 1142 C C . GLN A 1 148 ? -18.106 2.368 27.117 1.00 80.19 148 GLN A C 1
ATOM 1144 O O . GLN A 1 148 ? -17.920 3.163 28.035 1.00 80.19 148 GLN A O 1
ATOM 1149 N N . ALA A 1 149 ? -18.908 1.310 27.245 1.00 82.06 149 ALA A N 1
ATOM 1150 C CA . ALA A 1 149 ? -19.645 1.016 28.473 1.00 82.06 149 ALA A CA 1
ATOM 1151 C C . ALA A 1 149 ? -18.707 0.778 29.672 1.00 82.06 149 ALA A C 1
ATOM 1153 O O . ALA A 1 149 ? -18.964 1.285 30.764 1.00 82.06 149 ALA A O 1
ATOM 1154 N N . VAL A 1 150 ? -17.580 0.083 29.471 1.00 82.56 150 VAL A N 1
ATOM 1155 C CA . VAL A 1 150 ? -16.563 -0.094 30.524 1.00 82.56 150 VAL A CA 1
ATOM 1156 C C . VAL A 1 150 ? -15.863 1.222 30.869 1.00 82.56 150 VAL A C 1
ATOM 1158 O O . VAL A 1 150 ? -15.691 1.511 32.051 1.00 82.56 150 VAL A O 1
ATOM 1161 N N . ARG A 1 151 ? -15.504 2.048 29.875 1.00 78.31 151 ARG A N 1
ATOM 1162 C CA . ARG A 1 151 ? -14.880 3.365 30.113 1.00 78.31 151 ARG A CA 1
ATOM 1163 C C . ARG A 1 151 ? -15.788 4.304 30.914 1.00 78.31 151 ARG A C 1
ATOM 1165 O O . ARG A 1 151 ? -15.313 4.965 31.829 1.00 78.31 151 ARG A O 1
ATOM 1172 N N . LEU A 1 152 ? -17.086 4.326 30.606 1.00 78.56 152 LEU A N 1
ATOM 1173 C CA . LEU A 1 152 ? -18.081 5.125 31.334 1.00 78.56 152 LEU A CA 1
ATOM 1174 C C . LEU A 1 152 ? -18.340 4.612 32.755 1.00 78.56 152 LEU A C 1
ATOM 1176 O O . LEU A 1 152 ? -18.745 5.383 33.614 1.00 78.56 152 LEU A O 1
ATOM 1180 N N . SER A 1 153 ? -18.073 3.330 33.020 1.00 78.25 153 SER A N 1
ATOM 1181 C CA . SER A 1 153 ? -18.227 2.744 34.356 1.00 78.25 153 SER A CA 1
ATOM 1182 C C . SER A 1 153 ? -17.159 3.224 35.353 1.00 78.25 153 SER A C 1
ATOM 1184 O O . SER A 1 153 ? -17.215 2.842 36.518 1.00 78.25 153 SER A O 1
ATOM 1186 N N . GLY A 1 154 ? -16.158 4.003 34.915 1.00 68.38 154 GLY A N 1
ATOM 1187 C CA . GLY A 1 154 ? -15.147 4.615 35.790 1.00 68.38 154 GLY A CA 1
ATOM 1188 C C . GLY A 1 154 ? -14.191 3.629 36.473 1.00 68.38 154 GLY A C 1
ATOM 1189 O O . GLY A 1 154 ? -13.421 4.017 37.347 1.00 68.38 154 GLY A O 1
ATOM 1190 N N . VAL A 1 155 ? -14.219 2.348 36.095 1.00 71.44 155 VAL A N 1
ATOM 1191 C CA . VAL A 1 155 ? -13.354 1.318 36.680 1.00 71.44 155 VAL A CA 1
ATOM 1192 C C . VAL A 1 155 ? -11.906 1.613 36.297 1.00 71.44 155 VAL A C 1
ATOM 1194 O O . VAL A 1 155 ? -11.610 1.798 35.122 1.00 71.44 155 VAL A O 1
ATOM 1197 N N . ASN A 1 156 ? -10.983 1.617 37.261 1.00 68.25 156 ASN A N 1
ATOM 1198 C CA . ASN A 1 156 ? -9.561 1.751 36.954 1.00 68.25 156 ASN A CA 1
ATOM 1199 C C . ASN A 1 156 ? -9.053 0.471 36.265 1.00 68.25 156 ASN A C 1
ATOM 1201 O O . ASN A 1 156 ? -8.914 -0.587 36.891 1.00 68.25 156 ASN A O 1
ATOM 1205 N N . VAL A 1 157 ? -8.785 0.588 34.963 1.00 68.38 157 VAL A N 1
ATOM 1206 C CA . VAL A 1 157 ? -8.415 -0.520 34.076 1.00 68.38 157 VAL A CA 1
ATOM 1207 C C . VAL A 1 157 ? -6.896 -0.639 33.870 1.00 68.38 157 VAL A C 1
ATOM 1209 O O . VAL A 1 157 ? -6.442 -1.139 32.847 1.00 68.38 157 VAL A O 1
ATOM 1212 N N . ALA A 1 158 ? -6.092 -0.209 34.849 1.00 70.06 158 ALA A N 1
ATOM 1213 C CA . ALA A 1 158 ? -4.631 -0.315 34.777 1.00 70.06 158 ALA A CA 1
ATOM 1214 C C . ALA A 1 158 ? -4.128 -1.768 34.620 1.00 70.06 158 ALA A C 1
ATOM 1216 O O . ALA A 1 158 ? -3.108 -2.011 33.984 1.00 70.06 158 ALA A O 1
ATOM 1217 N N . GLU A 1 159 ? -4.853 -2.755 35.160 1.00 79.69 159 GLU A N 1
ATOM 1218 C CA . GLU A 1 159 ? -4.488 -4.172 35.059 1.00 79.69 159 GLU A CA 1
ATOM 1219 C C . GLU A 1 159 ? -5.344 -4.940 34.047 1.00 79.69 159 GLU A C 1
ATOM 1221 O O . GLU A 1 159 ? -6.575 -4.971 34.146 1.00 79.69 159 GLU A O 1
ATOM 1226 N N . ARG A 1 160 ? -4.689 -5.719 33.174 1.00 78.56 160 ARG A N 1
ATOM 1227 C CA . ARG A 1 160 ? -5.343 -6.602 32.188 1.00 78.56 160 ARG A CA 1
ATOM 1228 C C . ARG A 1 160 ? -6.402 -7.530 32.800 1.00 78.56 160 ARG A C 1
ATOM 1230 O O . ARG A 1 160 ? -7.485 -7.691 32.242 1.00 78.56 160 ARG A O 1
ATOM 1237 N N . LYS A 1 161 ? -6.119 -8.150 33.955 1.00 81.50 161 LYS A N 1
ATOM 1238 C CA . LYS A 1 161 ? -7.074 -9.055 34.633 1.00 81.50 161 LYS A CA 1
ATOM 1239 C C . LYS A 1 161 ? -8.320 -8.313 35.131 1.00 81.50 161 LYS A C 1
ATOM 1241 O O . LYS A 1 161 ? -9.412 -8.880 35.115 1.00 81.50 161 LYS A O 1
ATOM 1246 N N . ARG A 1 162 ? -8.176 -7.062 35.584 1.00 80.19 162 ARG A N 1
ATOM 1247 C CA . ARG A 1 162 ? -9.309 -6.211 35.987 1.00 80.19 162 ARG A CA 1
ATOM 1248 C C . ARG A 1 162 ? -10.106 -5.737 34.771 1.00 80.19 162 ARG A C 1
ATOM 1250 O O . ARG A 1 162 ? -11.330 -5.793 34.814 1.00 80.19 162 ARG A O 1
ATOM 1257 N N . ALA A 1 163 ? -9.421 -5.401 33.678 1.00 81.00 163 ALA A N 1
ATOM 1258 C CA . ALA A 1 163 ? -10.022 -5.060 32.387 1.00 81.00 163 ALA A CA 1
ATOM 1259 C C . ALA A 1 163 ? -10.925 -6.162 31.834 1.00 81.00 163 ALA A C 1
ATOM 1261 O O . ALA A 1 163 ? -12.061 -5.920 31.441 1.00 81.00 163 ALA A O 1
ATOM 1262 N N . LEU A 1 164 ? -10.428 -7.399 31.830 1.00 84.25 164 LEU A N 1
ATOM 1263 C CA . LEU A 1 164 ? -11.203 -8.538 31.353 1.00 84.25 164 LEU A CA 1
ATOM 1264 C C . LEU A 1 164 ? -12.414 -8.798 32.249 1.00 84.25 164 LEU A C 1
ATOM 1266 O O . LEU A 1 164 ? -13.510 -9.001 31.734 1.00 84.25 164 LEU A O 1
ATOM 1270 N N . ARG A 1 165 ? -12.251 -8.736 33.577 1.00 84.81 165 ARG A N 1
ATOM 1271 C CA . ARG A 1 165 ? -13.376 -8.896 34.511 1.00 84.81 165 ARG A CA 1
ATOM 1272 C C . ARG A 1 165 ? -14.457 -7.836 34.310 1.00 84.81 165 ARG A C 1
ATOM 1274 O O . ARG A 1 165 ? -15.632 -8.191 34.302 1.00 84.81 165 ARG A O 1
ATOM 1281 N N . SER A 1 166 ? -14.093 -6.567 34.115 1.00 83.19 166 SER A N 1
ATOM 1282 C CA . SER A 1 166 ? -15.078 -5.509 33.861 1.00 83.19 166 SER A CA 1
ATOM 1283 C C . SER A 1 166 ? -15.770 -5.686 32.508 1.00 83.19 166 SER A C 1
ATOM 1285 O O . SER A 1 166 ? -16.991 -5.565 32.439 1.00 83.19 166 SER A O 1
ATOM 1287 N N . LEU A 1 167 ? -15.033 -6.069 31.460 1.00 84.94 167 LEU A N 1
ATOM 1288 C CA . LEU A 1 167 ? -15.594 -6.387 30.143 1.00 84.94 167 LEU A CA 1
ATOM 1289 C C . LEU A 1 167 ? -16.594 -7.543 30.210 1.00 84.94 167 LEU A C 1
ATOM 1291 O O . LEU A 1 167 ? -17.721 -7.388 29.747 1.00 84.94 167 LEU A O 1
ATOM 1295 N N . PHE A 1 168 ? -16.229 -8.671 30.823 1.00 85.44 168 PHE A N 1
ATOM 1296 C CA . PHE A 1 168 ? -17.149 -9.798 31.002 1.00 85.44 168 PHE A CA 1
ATOM 1297 C C . PHE A 1 168 ? -18.327 -9.444 31.913 1.00 85.44 168 PHE A C 1
ATOM 1299 O O . PHE A 1 168 ? -19.438 -9.890 31.648 1.00 85.44 168 PHE A O 1
ATOM 1306 N N . GLY A 1 169 ? -18.119 -8.608 32.934 1.00 83.12 169 GLY A N 1
ATOM 1307 C CA . GLY A 1 169 ? -19.183 -8.129 33.815 1.00 83.12 169 GLY A CA 1
ATOM 1308 C C . GLY A 1 169 ? -20.215 -7.263 33.087 1.00 83.12 169 GLY A C 1
ATOM 1309 O O . GLY A 1 169 ? -21.414 -7.489 33.232 1.00 83.12 169 GLY A O 1
ATOM 1310 N N . VAL A 1 170 ? -19.769 -6.309 32.264 1.00 83.06 170 VAL A N 1
ATOM 1311 C CA . VAL A 1 170 ? -20.659 -5.481 31.431 1.00 83.06 170 VAL A CA 1
ATOM 1312 C C . VAL A 1 170 ? -21.344 -6.328 30.362 1.00 83.06 170 VAL A C 1
ATOM 1314 O O . VAL A 1 170 ? -22.543 -6.175 30.133 1.00 83.06 170 VAL A O 1
ATOM 1317 N N . LEU A 1 171 ? -20.611 -7.259 29.745 1.00 83.25 171 LEU A N 1
ATOM 1318 C CA . LEU A 1 171 ? -21.172 -8.190 28.775 1.00 83.25 171 LEU A CA 1
ATOM 1319 C C . LEU A 1 171 ? -22.291 -9.017 29.427 1.00 83.25 171 LEU A C 1
ATOM 1321 O O . LEU A 1 171 ? -23.407 -9.003 28.926 1.00 83.25 171 LEU A O 1
ATOM 1325 N N . ALA A 1 172 ? -22.042 -9.641 30.581 1.00 80.50 172 ALA A N 1
ATOM 1326 C CA . ALA A 1 172 ? -23.011 -10.474 31.296 1.00 80.50 172 ALA A CA 1
ATOM 1327 C C . ALA A 1 172 ? -24.282 -9.720 31.719 1.00 80.50 172 ALA A C 1
ATOM 1329 O O . ALA A 1 172 ? -25.366 -10.294 31.682 1.00 80.50 172 ALA A O 1
ATOM 1330 N N . ARG A 1 173 ? -24.169 -8.432 32.074 1.00 77.25 173 ARG A N 1
ATOM 1331 C CA . ARG A 1 173 ? -25.325 -7.581 32.417 1.00 77.25 173 ARG A CA 1
ATOM 1332 C C . ARG A 1 173 ? -26.090 -7.075 31.195 1.00 77.25 173 ARG A C 1
ATOM 1334 O O . ARG A 1 173 ? -27.233 -6.645 31.316 1.00 77.25 173 ARG A O 1
ATOM 1341 N N . SER A 1 174 ? -25.477 -7.091 30.014 1.00 72.81 174 SER A N 1
ATOM 1342 C CA . SER A 1 174 ? -26.148 -6.672 28.789 1.00 72.81 174 SER A CA 1
ATOM 1343 C C . SER A 1 174 ? -27.073 -7.788 28.286 1.00 72.81 174 SER A C 1
ATOM 1345 O O . SER A 1 174 ? -26.618 -8.870 27.922 1.00 72.81 174 SER A O 1
ATOM 1347 N N . GLY A 1 175 ? -28.380 -7.524 28.177 1.00 63.62 175 GLY A N 1
ATOM 1348 C CA . GLY A 1 175 ? -29.348 -8.503 27.647 1.00 63.62 175 GLY A CA 1
ATOM 1349 C C . GLY A 1 175 ? -29.042 -8.990 26.218 1.00 63.62 175 GLY A C 1
ATOM 1350 O O . GLY A 1 175 ? -29.536 -10.024 25.782 1.00 63.62 175 GLY A O 1
ATOM 1351 N N . ARG A 1 176 ? -28.169 -8.288 25.479 1.00 63.78 176 ARG A N 1
ATOM 1352 C CA . ARG A 1 176 ? -27.667 -8.714 24.161 1.00 63.78 176 ARG A CA 1
ATOM 1353 C C . ARG A 1 176 ? -26.593 -9.799 24.232 1.00 63.78 176 ARG A C 1
ATOM 1355 O O . ARG A 1 176 ? -26.462 -10.549 23.269 1.00 63.78 176 ARG A O 1
ATOM 1362 N N . ALA A 1 177 ? -25.851 -9.923 25.333 1.00 60.53 177 ALA A N 1
ATOM 1363 C CA . ALA A 1 177 ? -24.878 -11.001 25.487 1.00 60.53 177 ALA A CA 1
ATOM 1364 C C . ALA A 1 177 ? -25.543 -12.370 25.567 1.00 60.53 177 ALA A C 1
ATOM 1366 O O . ALA A 1 177 ? -24.957 -13.337 25.092 1.00 60.53 177 ALA A O 1
ATOM 1367 N N . ALA A 1 178 ? -26.780 -12.437 26.072 1.00 60.25 178 ALA A N 1
ATOM 1368 C CA . ALA A 1 178 ? -27.588 -13.652 26.075 1.00 60.25 178 ALA A CA 1
ATOM 1369 C C . ALA A 1 178 ? -27.724 -14.275 24.672 1.00 60.25 178 ALA A C 1
ATOM 1371 O O . ALA A 1 178 ? -27.744 -15.493 24.560 1.00 60.25 178 ALA A O 1
ATOM 1372 N N . LYS A 1 179 ? -27.708 -13.457 23.607 1.00 72.38 179 LYS A N 1
ATOM 1373 C CA . LYS A 1 179 ? -27.790 -13.910 22.206 1.00 72.38 179 LYS A CA 1
ATOM 1374 C C . LYS A 1 179 ? -26.465 -14.415 21.615 1.00 72.38 179 LYS A C 1
ATOM 1376 O O . LYS A 1 179 ? -26.461 -14.896 20.491 1.00 72.38 179 LYS A O 1
ATOM 1381 N N . LEU A 1 180 ? -25.337 -14.246 22.311 1.00 76.12 180 LEU A N 1
ATOM 1382 C CA . LEU A 1 180 ? -24.012 -14.627 21.812 1.00 76.12 180 LEU A CA 1
ATOM 1383 C C . LEU A 1 180 ? -23.579 -15.977 22.379 1.00 76.12 180 LEU A C 1
ATOM 1385 O O . LEU A 1 180 ? -23.669 -16.192 23.593 1.00 76.12 180 LEU A O 1
ATOM 1389 N N . ASN A 1 181 ? -22.997 -16.818 21.523 1.00 82.81 181 ASN A N 1
ATOM 1390 C CA . ASN A 1 181 ? -22.366 -18.071 21.936 1.00 82.81 181 ASN A CA 1
ATOM 1391 C C . ASN A 1 181 ? -21.115 -17.787 22.781 1.00 82.81 181 ASN A C 1
ATOM 1393 O O . ASN A 1 181 ? -20.466 -16.748 22.623 1.00 82.81 181 ASN A O 1
ATOM 1397 N N . PHE A 1 182 ? -20.730 -18.723 23.652 1.00 81.31 182 PHE A N 1
ATOM 1398 C CA . PHE A 1 182 ? -19.559 -18.563 24.523 1.00 81.31 182 PHE A CA 1
ATOM 1399 C C . PHE A 1 182 ? -18.273 -18.145 23.768 1.00 81.31 182 PHE A C 1
ATOM 1401 O O . PHE A 1 182 ? -17.651 -17.164 24.187 1.00 81.31 182 PHE A O 1
ATOM 1408 N N . PRO A 1 183 ? -17.912 -18.745 22.610 1.00 83.56 183 PRO A N 1
ATOM 1409 C CA . PRO A 1 183 ? -16.733 -18.321 21.849 1.00 83.56 183 PRO A CA 1
ATOM 1410 C C . PRO A 1 183 ? -16.811 -16.866 21.366 1.00 83.56 183 PRO A C 1
ATOM 1412 O O . PRO A 1 183 ? -15.839 -16.118 21.472 1.00 83.56 183 PRO A O 1
ATOM 1415 N N . GLN A 1 184 ? -17.987 -16.428 20.906 1.00 82.50 184 GLN A N 1
ATOM 1416 C CA . GLN A 1 184 ? -18.209 -15.058 20.432 1.00 82.50 184 GLN A CA 1
ATOM 1417 C C . GLN A 1 184 ? -18.092 -14.043 21.573 1.00 82.50 184 GLN A C 1
ATOM 1419 O O . GLN A 1 184 ? -17.538 -12.959 21.385 1.00 82.50 184 GLN A O 1
ATOM 1424 N N . ARG A 1 185 ? -18.569 -14.392 22.776 1.00 82.19 185 ARG A N 1
ATOM 1425 C CA . ARG A 1 185 ? -18.415 -13.558 23.980 1.00 82.19 185 ARG A CA 1
ATOM 1426 C C . ARG A 1 185 ? -16.941 -13.363 24.329 1.00 82.19 185 ARG A C 1
ATOM 1428 O O . ARG A 1 185 ? -16.511 -12.234 24.556 1.00 82.19 185 ARG A O 1
ATOM 1435 N N . VAL A 1 186 ? -16.167 -14.450 24.317 1.00 84.12 186 VAL A N 1
ATOM 1436 C CA . VAL A 1 186 ? -14.723 -14.415 24.590 1.00 84.12 186 VAL A CA 1
ATOM 1437 C C . VAL A 1 186 ? -13.981 -13.598 23.531 1.00 84.12 186 VAL A C 1
ATOM 1439 O O . VAL A 1 186 ? -13.175 -12.742 23.894 1.00 84.12 186 VAL A O 1
ATOM 1442 N N . GLN A 1 187 ? -14.266 -13.802 22.240 1.00 84.38 187 GLN A N 1
ATOM 1443 C CA . GLN A 1 187 ? -13.656 -13.020 21.158 1.00 84.38 187 GLN A CA 1
ATOM 1444 C C . GLN A 1 187 ? -13.992 -11.528 21.264 1.00 84.38 187 GLN A C 1
ATOM 1446 O O . GLN A 1 187 ? -13.090 -10.700 21.181 1.00 84.38 187 GLN A O 1
ATOM 1451 N N . THR A 1 188 ? -15.253 -11.179 21.532 1.00 83.38 188 THR A N 1
ATOM 1452 C CA . THR A 1 188 ? -15.684 -9.777 21.682 1.00 83.38 188 THR A CA 1
ATOM 1453 C C . THR A 1 188 ? -14.979 -9.103 22.862 1.00 83.38 188 THR A C 1
ATOM 1455 O O . THR A 1 188 ? -14.487 -7.984 22.731 1.00 83.38 188 THR A O 1
ATOM 1458 N N . ALA A 1 189 ? -14.870 -9.788 24.008 1.00 83.88 189 ALA A N 1
ATOM 1459 C CA . ALA A 1 189 ? -14.157 -9.269 25.175 1.00 83.88 189 ALA A CA 1
ATOM 1460 C C . ALA A 1 189 ? -12.649 -9.111 24.905 1.00 83.88 189 ALA A C 1
ATOM 1462 O O . ALA A 1 189 ? -12.070 -8.077 25.236 1.00 83.88 189 ALA A O 1
ATOM 1463 N N . LYS A 1 190 ? -12.014 -10.093 24.251 1.00 83.75 190 LYS A N 1
ATOM 1464 C CA . LYS A 1 190 ? -10.599 -10.011 23.849 1.00 83.75 190 LYS A CA 1
ATOM 1465 C C . LYS A 1 190 ? -10.343 -8.885 22.840 1.00 83.75 190 LYS A C 1
ATOM 1467 O O . LYS A 1 190 ? -9.320 -8.219 22.950 1.00 83.75 190 LYS A O 1
ATOM 1472 N N . ALA A 1 191 ? -11.255 -8.650 21.897 1.00 81.69 191 ALA A N 1
ATOM 1473 C CA . ALA A 1 191 ? -11.159 -7.565 20.919 1.00 81.69 191 ALA A CA 1
ATOM 1474 C C . ALA A 1 191 ? -11.386 -6.178 21.549 1.00 81.69 191 ALA A C 1
ATOM 1476 O O . ALA A 1 191 ? -10.756 -5.205 21.144 1.00 81.69 191 ALA A O 1
ATOM 1477 N N . ALA A 1 192 ? -12.237 -6.082 22.577 1.00 81.75 192 ALA A N 1
ATOM 1478 C CA . ALA A 1 192 ? -12.489 -4.837 23.305 1.00 81.75 192 ALA A CA 1
ATOM 1479 C C . ALA A 1 192 ? -11.382 -4.479 24.310 1.00 81.75 192 ALA A C 1
ATOM 1481 O O . ALA A 1 192 ? -11.186 -3.302 24.609 1.00 81.75 192 ALA A O 1
ATOM 1482 N N . LEU A 1 193 ? -10.644 -5.470 24.815 1.00 81.19 193 LEU A N 1
ATOM 1483 C CA . LEU A 1 193 ? -9.544 -5.289 25.764 1.00 81.19 193 LEU A CA 1
ATOM 1484 C C . LEU A 1 193 ? -8.537 -4.195 25.357 1.00 81.19 193 LEU A C 1
ATOM 1486 O O . LEU A 1 193 ? -8.341 -3.274 26.155 1.00 81.19 193 LEU A O 1
ATOM 1490 N N . PRO A 1 194 ? -7.934 -4.222 24.151 1.00 75.69 194 PRO A N 1
ATOM 1491 C CA . PRO A 1 194 ? -6.992 -3.186 23.745 1.00 75.69 194 PRO A CA 1
ATOM 1492 C C . PRO A 1 194 ? -7.651 -1.807 23.676 1.00 75.69 194 PRO A C 1
ATOM 1494 O O . PRO A 1 194 ? -7.018 -0.830 24.047 1.00 75.69 194 PRO A O 1
ATOM 1497 N N . LEU A 1 195 ? -8.924 -1.692 23.285 1.00 75.94 195 LEU A N 1
ATOM 1498 C CA . LEU A 1 195 ? -9.614 -0.397 23.260 1.00 75.94 195 LEU A CA 1
ATOM 1499 C C . LEU A 1 195 ? -9.800 0.190 24.662 1.00 75.94 195 LEU A C 1
ATOM 1501 O O . LEU A 1 195 ? -9.758 1.405 24.830 1.00 75.94 195 LEU A O 1
ATOM 1505 N N . VAL A 1 196 ? -10.005 -0.644 25.680 1.00 77.00 196 VAL A N 1
ATOM 1506 C CA . VAL A 1 196 ? -10.149 -0.167 27.063 1.00 77.00 196 VAL A CA 1
ATOM 1507 C C . VAL A 1 196 ? -8.792 0.158 27.686 1.00 77.00 196 VAL A C 1
ATOM 1509 O O . VAL A 1 196 ? -8.688 1.153 28.396 1.00 77.00 196 VAL A O 1
ATOM 1512 N N . MET A 1 197 ? -7.762 -0.643 27.399 1.00 74.81 197 MET A N 1
ATOM 1513 C CA . MET A 1 197 ? -6.411 -0.443 27.942 1.00 74.81 197 MET A CA 1
ATOM 1514 C C . MET A 1 197 ? -5.624 0.664 27.229 1.00 74.81 197 MET A C 1
ATOM 1516 O O . MET A 1 197 ? -4.692 1.223 27.801 1.00 74.81 197 MET A O 1
ATOM 1520 N N . GLN A 1 198 ? -5.994 1.010 25.995 1.00 72.75 198 GLN A N 1
ATOM 1521 C CA . GLN A 1 198 ? -5.308 2.044 25.229 1.00 72.75 198 GLN A CA 1
ATOM 1522 C C . GLN A 1 198 ? -5.450 3.431 25.848 1.00 72.75 198 GLN A C 1
ATOM 1524 O O . GLN A 1 198 ? -6.555 3.928 26.089 1.00 72.75 198 GLN A O 1
ATOM 1529 N N . ARG A 1 199 ? -4.304 4.103 25.982 1.00 73.69 199 ARG A N 1
ATOM 1530 C CA . ARG A 1 199 ? -4.234 5.528 26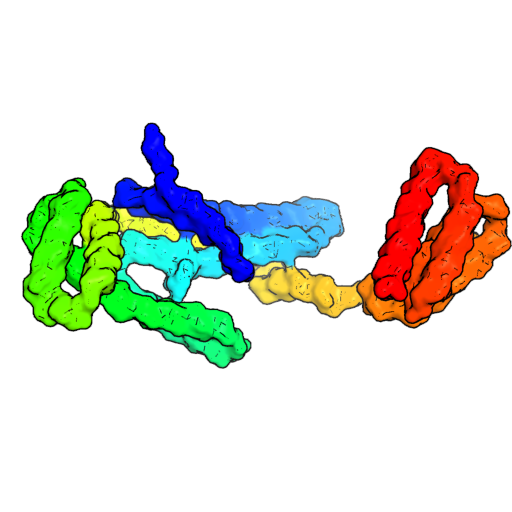.287 1.00 73.69 199 ARG A CA 1
ATOM 1531 C C . ARG A 1 199 ? -4.863 6.326 25.143 1.00 73.69 199 ARG A C 1
ATOM 1533 O O . ARG A 1 199 ? -4.429 6.230 23.998 1.00 73.69 199 ARG A O 1
ATOM 1540 N N . VAL A 1 200 ? -5.869 7.137 25.462 1.00 72.94 200 VAL A N 1
ATOM 1541 C CA . VAL A 1 200 ? -6.456 8.084 24.505 1.00 72.94 200 VAL A CA 1
ATOM 1542 C C . VAL A 1 200 ? -5.448 9.213 24.254 1.00 72.94 200 VAL A C 1
ATOM 1544 O O . VAL A 1 200 ? -4.928 9.758 25.236 1.00 72.94 200 VAL A O 1
ATOM 1547 N N . PRO A 1 201 ? -5.149 9.568 22.990 1.00 76.56 201 PRO A N 1
ATOM 1548 C CA . PRO A 1 201 ? -4.276 10.696 22.689 1.00 76.56 201 PRO A CA 1
ATOM 1549 C C . PRO A 1 201 ? -4.816 11.989 23.308 1.00 76.56 201 PRO A C 1
ATOM 1551 O O . PRO A 1 201 ? -6.028 12.239 23.351 1.00 76.56 201 PRO A O 1
ATOM 1554 N N . ARG A 1 202 ? -3.906 12.816 23.830 1.00 83.19 202 ARG A N 1
ATOM 1555 C CA . ARG A 1 202 ? -4.262 14.158 24.318 1.00 83.19 202 ARG A CA 1
ATOM 1556 C C . ARG A 1 202 ? -4.665 15.039 23.124 1.00 83.19 202 ARG A C 1
ATOM 1558 O O . ARG A 1 202 ? -4.119 14.840 22.045 1.00 83.19 202 ARG A O 1
ATOM 1565 N N . PRO A 1 203 ? -5.537 16.053 23.294 1.00 84.12 203 PRO A N 1
ATOM 1566 C CA . PRO A 1 203 ? -5.937 16.937 22.192 1.00 84.12 203 PRO A CA 1
ATOM 1567 C C . PRO A 1 203 ? -4.754 17.539 21.422 1.00 84.12 203 PRO A C 1
ATOM 1569 O O . PRO A 1 203 ? -4.779 17.569 20.198 1.00 84.12 203 PRO A O 1
ATOM 1572 N N . LEU A 1 204 ? -3.695 17.942 22.132 1.00 86.62 204 LEU A N 1
ATOM 1573 C CA . LEU A 1 204 ? -2.472 18.469 21.523 1.00 86.62 204 LEU A CA 1
ATOM 1574 C C . LEU A 1 204 ? -1.703 17.404 20.723 1.00 86.62 204 LEU A C 1
ATOM 1576 O O . LEU A 1 204 ? -1.181 17.705 19.658 1.00 86.62 204 LEU A O 1
ATOM 1580 N N . GLU A 1 205 ? -1.659 16.157 21.206 1.00 86.12 205 GLU A N 1
ATOM 1581 C CA . GLU A 1 205 ? -1.035 15.038 20.483 1.00 86.12 205 GLU A CA 1
ATOM 1582 C C . GLU A 1 205 ? -1.825 14.711 19.209 1.00 86.12 205 GLU A C 1
ATOM 1584 O O . GLU A 1 205 ? -1.226 14.490 18.162 1.00 86.12 205 GLU A O 1
ATOM 1589 N N . THR A 1 206 ? -3.163 14.731 19.278 1.00 86.75 206 THR A N 1
ATOM 1590 C CA . THR A 1 206 ? -4.027 14.577 18.099 1.00 86.75 206 THR A CA 1
ATOM 1591 C C . THR A 1 206 ? -3.803 15.712 17.103 1.00 86.75 206 THR A C 1
ATOM 1593 O O . THR A 1 206 ? -3.638 15.436 15.921 1.00 86.75 206 THR A O 1
ATOM 1596 N N . LEU A 1 207 ? -3.767 16.969 17.559 1.00 89.12 207 LEU A N 1
ATOM 1597 C CA . LEU A 1 207 ? -3.559 18.127 16.686 1.00 89.12 207 LEU A CA 1
ATOM 1598 C C . LEU A 1 207 ? -2.195 18.062 15.991 1.00 89.12 207 LEU A C 1
ATOM 1600 O O . LEU A 1 207 ? -2.130 18.175 14.772 1.00 89.12 207 LEU A O 1
ATOM 1604 N N . ALA A 1 208 ? -1.124 17.827 16.750 1.00 89.25 208 ALA A N 1
ATOM 1605 C CA . ALA A 1 208 ? 0.227 17.721 16.210 1.00 89.25 208 ALA A CA 1
ATOM 1606 C C . ALA A 1 208 ? 0.376 16.522 15.257 1.00 89.25 208 ALA A C 1
ATOM 1608 O O . ALA A 1 208 ? 0.973 16.657 14.192 1.00 89.25 208 ALA A O 1
ATOM 1609 N N . GLY A 1 209 ? -0.204 15.365 15.597 1.00 88.81 209 GLY A N 1
ATOM 1610 C CA . GLY A 1 209 ? -0.195 14.188 14.726 1.00 88.81 209 GLY A CA 1
ATOM 1611 C C . GLY A 1 209 ? -0.973 14.407 13.426 1.00 88.81 209 GLY A C 1
ATOM 1612 O O . GLY A 1 209 ? -0.501 14.020 12.361 1.00 88.81 209 GLY A O 1
ATOM 1613 N N . MET A 1 210 ? -2.133 15.070 13.492 1.00 90.56 210 MET A N 1
ATOM 1614 C CA . MET A 1 210 ? -2.921 15.412 12.305 1.00 90.56 210 MET A CA 1
ATOM 1615 C C . MET A 1 210 ? -2.226 16.463 11.442 1.00 90.56 210 MET A C 1
ATOM 1617 O O . MET A 1 210 ? -2.236 16.331 10.224 1.00 90.56 210 MET A O 1
ATOM 1621 N N . ALA A 1 211 ? -1.589 17.468 12.048 1.00 91.31 211 ALA A N 1
ATOM 1622 C CA . ALA A 1 211 ? -0.804 18.461 11.321 1.00 91.31 211 ALA A CA 1
ATOM 1623 C C . ALA A 1 211 ? 0.364 17.807 10.568 1.00 91.31 211 ALA A C 1
ATOM 1625 O O . ALA A 1 211 ? 0.559 18.087 9.389 1.00 91.31 211 ALA A O 1
ATOM 1626 N N . LEU A 1 212 ? 1.084 16.881 11.213 1.00 92.25 212 LEU A N 1
ATOM 1627 C CA . LEU A 1 212 ? 2.144 16.104 10.568 1.00 92.25 212 LEU A CA 1
ATOM 1628 C C . LEU A 1 212 ? 1.604 15.258 9.407 1.00 92.25 212 LEU A C 1
ATOM 1630 O O . LEU A 1 212 ? 2.187 15.250 8.329 1.00 92.25 212 LEU A O 1
ATOM 1634 N N . TYR A 1 213 ? 0.483 14.565 9.609 1.00 92.06 213 TYR A N 1
ATOM 1635 C CA . TYR A 1 213 ? -0.141 13.745 8.570 1.00 92.06 213 TYR A CA 1
ATOM 1636 C C . TYR A 1 213 ? -0.597 14.580 7.362 1.00 92.06 213 TYR A C 1
ATOM 1638 O O . TYR A 1 213 ? -0.301 14.224 6.223 1.00 92.06 213 TYR A O 1
ATOM 1646 N N . VAL A 1 214 ? -1.241 15.728 7.600 1.00 91.94 214 VAL A N 1
ATOM 1647 C CA . VAL A 1 214 ? -1.632 16.667 6.537 1.00 91.94 214 VAL A CA 1
ATOM 1648 C C . VAL A 1 214 ? -0.404 17.217 5.818 1.00 91.94 214 VAL A C 1
ATOM 1650 O O . VAL A 1 214 ? -0.417 17.286 4.596 1.00 91.94 214 VAL A O 1
ATOM 1653 N N . PHE A 1 215 ? 0.666 17.556 6.541 1.00 91.50 215 PHE A N 1
ATOM 1654 C CA . PHE A 1 215 ? 1.919 18.007 5.935 1.00 91.50 215 PHE A CA 1
ATOM 1655 C C . PHE A 1 215 ? 2.523 16.947 5.004 1.00 91.50 215 PHE A C 1
ATOM 1657 O O . PHE A 1 215 ? 2.914 17.275 3.890 1.00 91.50 215 PHE A O 1
ATOM 1664 N N . ILE A 1 216 ? 2.540 15.676 5.414 1.00 90.25 216 ILE A N 1
ATOM 1665 C CA . ILE A 1 216 ? 3.069 14.568 4.600 1.00 90.25 216 ILE A CA 1
ATOM 1666 C C . ILE A 1 216 ? 2.260 14.370 3.312 1.00 90.25 216 ILE A C 1
ATOM 1668 O O . ILE A 1 216 ? 2.843 14.066 2.278 1.00 90.25 216 ILE A O 1
ATOM 1672 N N . ILE A 1 217 ? 0.939 14.561 3.350 1.00 88.69 217 ILE A N 1
ATOM 1673 C CA . ILE A 1 217 ? 0.089 14.485 2.150 1.00 88.69 217 ILE A CA 1
ATOM 1674 C C . ILE A 1 217 ? 0.250 15.738 1.281 1.00 88.69 217 ILE A C 1
ATOM 1676 O O . ILE A 1 217 ? 0.310 15.646 0.058 1.00 88.69 217 ILE A O 1
ATOM 1680 N N . ALA A 1 218 ? 0.311 16.916 1.898 1.00 87.44 218 ALA A N 1
ATOM 1681 C CA . ALA A 1 218 ? 0.356 18.183 1.183 1.00 87.44 218 ALA A CA 1
ATOM 1682 C C . ALA A 1 218 ? 1.721 18.454 0.541 1.00 87.44 218 ALA A C 1
ATOM 1684 O O . ALA A 1 218 ? 1.761 19.074 -0.513 1.00 87.44 218 ALA A O 1
ATOM 1685 N N . ALA A 1 219 ? 2.829 18.003 1.138 1.00 85.81 219 ALA A N 1
ATOM 1686 C CA . ALA A 1 219 ? 4.173 18.310 0.653 1.00 85.81 219 ALA A CA 1
ATOM 1687 C C . ALA A 1 219 ? 4.460 17.769 -0.765 1.00 85.81 219 ALA A C 1
ATOM 1689 O O . ALA A 1 219 ? 4.903 18.564 -1.591 1.00 85.81 219 ALA A O 1
ATOM 1690 N N . PRO A 1 220 ? 4.160 16.499 -1.114 1.00 81.19 220 PRO A N 1
ATOM 1691 C CA . PRO A 1 220 ? 4.312 16.004 -2.486 1.00 81.19 220 PRO A CA 1
ATOM 1692 C C . PRO A 1 220 ? 3.434 16.757 -3.489 1.00 81.19 220 PRO A C 1
ATOM 1694 O O . PRO A 1 220 ? 3.886 17.089 -4.581 1.00 81.19 220 PRO A O 1
ATOM 1697 N N . VAL A 1 221 ? 2.196 17.082 -3.102 1.00 81.50 221 VAL A N 1
ATOM 1698 C CA . VAL A 1 221 ? 1.262 17.843 -3.946 1.00 81.50 221 VAL A CA 1
ATOM 1699 C C . VAL A 1 221 ? 1.785 19.262 -4.173 1.00 81.50 221 VAL A C 1
ATOM 1701 O O . VAL A 1 221 ? 1.837 19.733 -5.303 1.00 81.50 221 VAL A O 1
ATOM 1704 N N . ALA A 1 222 ? 2.228 19.940 -3.116 1.00 83.81 222 ALA A N 1
ATOM 1705 C CA . ALA A 1 222 ? 2.802 21.277 -3.201 1.00 83.81 222 ALA A CA 1
ATOM 1706 C C . ALA A 1 222 ? 4.091 21.294 -4.033 1.00 83.81 222 ALA A C 1
ATOM 1708 O O . ALA A 1 222 ? 4.263 22.194 -4.848 1.00 83.81 222 ALA A O 1
ATOM 1709 N N . ALA A 1 223 ? 4.960 20.290 -3.873 1.00 79.19 223 ALA A N 1
ATOM 1710 C CA . ALA A 1 223 ? 6.165 20.133 -4.682 1.00 79.19 223 ALA A CA 1
ATOM 1711 C C . ALA A 1 223 ? 5.823 19.964 -6.170 1.00 79.19 223 ALA A C 1
ATOM 1713 O O . ALA A 1 223 ? 6.407 20.645 -7.006 1.00 79.19 223 ALA A O 1
ATOM 1714 N N . PHE A 1 224 ? 4.818 19.144 -6.492 1.00 75.00 224 PHE A N 1
ATOM 1715 C CA . PHE A 1 224 ? 4.322 18.983 -7.861 1.00 75.00 224 PHE A CA 1
ATOM 1716 C C . PHE A 1 224 ? 3.808 20.306 -8.456 1.00 75.00 224 PHE A C 1
ATOM 1718 O O . PHE A 1 224 ? 4.150 20.665 -9.579 1.00 75.00 224 PHE A O 1
ATOM 1725 N N . TYR A 1 225 ? 3.039 21.086 -7.689 1.00 76.19 225 TYR A N 1
ATOM 1726 C CA . TYR A 1 225 ? 2.561 22.400 -8.139 1.00 76.19 225 TYR A CA 1
ATOM 1727 C C . TYR A 1 225 ? 3.649 23.486 -8.181 1.00 76.19 225 TYR A C 1
ATOM 1729 O O . TYR A 1 225 ? 3.439 24.515 -8.825 1.00 76.19 225 TYR A O 1
ATOM 1737 N N . ALA A 1 226 ? 4.787 23.282 -7.514 1.00 77.50 226 ALA A N 1
ATOM 1738 C CA . ALA A 1 226 ? 5.923 24.202 -7.522 1.00 77.50 226 ALA A CA 1
ATOM 1739 C C . ALA A 1 226 ? 6.899 23.965 -8.691 1.00 77.50 226 ALA A C 1
ATOM 1741 O O . ALA A 1 226 ? 7.660 24.874 -9.009 1.00 77.50 226 ALA A O 1
ATOM 1742 N N . MET A 1 227 ? 6.867 22.792 -9.339 1.00 70.38 227 MET A N 1
ATOM 1743 C CA . MET A 1 227 ? 7.675 22.483 -10.535 1.00 70.38 227 MET A CA 1
ATOM 1744 C C . MET A 1 227 ? 7.347 23.419 -11.705 1.00 70.38 227 MET A C 1
ATOM 1746 O O . MET A 1 227 ? 6.285 24.034 -11.712 1.00 70.38 227 MET A O 1
ATOM 1750 N N . ASP A 1 228 ? 8.217 23.557 -12.705 1.00 66.69 228 ASP A N 1
ATOM 1751 C CA . ASP A 1 228 ? 7.960 24.466 -13.828 1.00 66.69 228 ASP A CA 1
ATOM 1752 C C . ASP A 1 228 ? 6.669 24.114 -14.593 1.00 66.69 228 ASP A C 1
ATOM 1754 O O . ASP A 1 228 ? 6.339 22.934 -14.742 1.00 66.69 228 ASP A O 1
ATOM 1758 N N . PRO A 1 229 ? 5.903 25.110 -15.085 1.00 61.28 229 PRO A N 1
ATOM 1759 C CA . PRO A 1 229 ? 4.659 24.871 -15.815 1.00 61.28 229 PRO A CA 1
ATOM 1760 C C . PRO A 1 229 ? 4.835 23.949 -17.023 1.00 61.28 229 PRO A C 1
ATOM 1762 O O . PRO A 1 229 ? 3.952 23.146 -17.289 1.00 61.28 229 PRO A O 1
ATOM 1765 N N . GLU A 1 230 ? 5.977 24.004 -17.710 1.00 55.19 230 GLU A N 1
ATOM 1766 C CA . GLU A 1 230 ? 6.292 23.121 -18.843 1.00 55.19 230 GLU A CA 1
ATOM 1767 C C . GLU A 1 230 ? 6.398 21.644 -18.428 1.00 55.19 230 GLU A C 1
ATOM 1769 O O . GLU A 1 230 ? 5.935 20.769 -19.154 1.00 55.19 230 GLU A O 1
ATOM 1774 N N . VAL A 1 231 ? 6.883 21.369 -17.212 1.00 53.69 231 VAL A N 1
ATOM 1775 C CA . VAL A 1 231 ? 6.888 20.027 -16.600 1.00 53.69 231 VAL A CA 1
ATOM 1776 C C . VAL A 1 231 ? 5.489 19.652 -16.081 1.00 53.69 231 VAL A C 1
ATOM 1778 O O . VAL A 1 231 ? 5.107 18.483 -16.099 1.00 53.69 231 VAL A O 1
ATOM 1781 N N . ARG A 1 232 ? 4.673 20.640 -15.672 1.00 55.03 232 ARG A N 1
ATOM 1782 C CA . ARG A 1 232 ? 3.270 20.441 -15.250 1.00 55.03 232 ARG A CA 1
ATOM 1783 C C . ARG A 1 232 ? 2.301 20.162 -16.398 1.00 55.03 232 ARG A C 1
ATOM 1785 O O . ARG A 1 232 ? 1.274 19.547 -16.128 1.00 55.03 232 ARG A O 1
ATOM 1792 N N . ILE A 1 233 ? 2.574 20.616 -17.628 1.00 44.28 233 ILE A N 1
ATOM 1793 C CA . ILE A 1 233 ? 1.675 20.450 -18.794 1.00 44.28 233 ILE A CA 1
ATOM 1794 C C . ILE A 1 233 ? 1.454 18.972 -19.131 1.00 44.28 233 ILE A C 1
ATOM 1796 O O . ILE A 1 233 ? 0.418 18.622 -19.690 1.00 44.28 233 ILE A O 1
ATOM 1800 N N . GLY A 1 234 ? 2.355 18.092 -18.699 1.00 50.66 234 GLY A N 1
ATOM 1801 C CA . GLY A 1 234 ? 2.103 16.665 -18.757 1.00 50.66 234 GLY A CA 1
ATOM 1802 C C . GLY A 1 234 ? 1.158 16.122 -17.671 1.00 50.66 234 GLY A C 1
ATOM 1803 O O . GLY A 1 234 ? 0.519 15.094 -17.850 1.00 50.66 234 GLY A O 1
ATOM 1804 N N . GLY A 1 235 ? 1.011 16.797 -16.535 1.00 51.38 235 GLY A N 1
ATOM 1805 C CA . GLY A 1 235 ? 0.215 16.297 -15.415 1.00 51.38 235 GLY A CA 1
ATOM 1806 C C . GLY A 1 235 ? 0.761 14.989 -14.802 1.00 51.38 235 GLY A C 1
ATOM 1807 O O . GLY A 1 235 ? 1.786 14.456 -15.232 1.00 51.38 235 GLY A O 1
ATOM 1808 N N . PRO A 1 236 ? 0.063 14.422 -13.799 1.00 51.25 236 PRO A N 1
ATOM 1809 C CA . PRO A 1 236 ? 0.283 13.037 -13.372 1.00 51.25 236 PRO A CA 1
ATOM 1810 C C . PRO A 1 236 ? 0.084 12.057 -14.532 1.00 51.25 236 PRO A C 1
ATOM 1812 O O . PRO A 1 236 ? 0.680 10.986 -14.540 1.00 51.25 236 PRO A O 1
ATOM 1815 N N . GLU A 1 237 ? -0.748 12.447 -15.501 1.00 50.41 237 GLU A N 1
ATOM 1816 C CA . GLU A 1 237 ? -1.063 11.670 -16.687 1.00 50.41 237 GLU A CA 1
ATOM 1817 C C . GLU A 1 237 ? 0.164 11.443 -17.555 1.00 50.41 237 GLU A C 1
ATOM 1819 O O . GLU A 1 237 ? 0.360 10.304 -17.893 1.00 50.41 237 GLU A O 1
ATOM 1824 N N . VAL A 1 238 ? 1.058 12.400 -17.815 1.00 54.25 238 VAL A N 1
ATOM 1825 C CA . VAL A 1 238 ? 2.290 12.158 -18.601 1.00 54.25 238 VAL A CA 1
ATOM 1826 C C . VAL A 1 238 ? 3.336 11.376 -17.836 1.00 54.25 238 VAL A C 1
ATOM 1828 O O . VAL A 1 238 ? 4.099 10.651 -18.449 1.00 54.25 238 VAL A O 1
ATOM 1831 N N . ILE A 1 239 ? 3.398 11.467 -16.509 1.00 52.53 239 ILE A N 1
ATOM 1832 C CA . ILE A 1 239 ? 4.289 10.585 -15.743 1.00 52.53 239 ILE A CA 1
ATOM 1833 C C . ILE A 1 239 ? 3.762 9.144 -15.803 1.00 52.53 239 ILE A C 1
ATOM 1835 O O . ILE A 1 239 ? 4.537 8.209 -15.993 1.00 52.53 239 ILE A O 1
ATOM 1839 N N . LEU A 1 240 ? 2.445 8.965 -15.663 1.00 52.31 240 LEU A N 1
ATOM 1840 C CA . LEU A 1 240 ? 1.786 7.667 -15.784 1.00 52.31 240 LEU A CA 1
ATOM 1841 C C . LEU A 1 240 ? 1.834 7.154 -17.228 1.00 52.31 240 LEU A C 1
ATOM 1843 O O . LEU A 1 240 ? 2.089 5.982 -17.450 1.00 52.31 240 LEU A O 1
ATOM 1847 N N . ASP A 1 241 ? 1.663 8.039 -18.198 1.00 50.06 241 ASP A N 1
ATOM 1848 C CA . ASP A 1 241 ? 1.644 7.770 -19.625 1.00 50.06 241 ASP A CA 1
ATOM 1849 C C . ASP A 1 241 ? 3.059 7.551 -20.138 1.00 50.06 241 ASP A C 1
ATOM 1851 O O . ASP A 1 241 ? 3.226 6.642 -20.909 1.00 50.06 241 ASP A O 1
ATOM 1855 N N . ALA A 1 242 ? 4.103 8.217 -19.639 1.00 52.66 242 ALA A N 1
ATOM 1856 C CA . ALA A 1 242 ? 5.506 7.864 -19.893 1.00 52.66 242 ALA A CA 1
ATOM 1857 C C . ALA A 1 242 ? 5.901 6.544 -19.206 1.00 52.66 242 ALA A C 1
ATOM 1859 O O . ALA A 1 242 ? 6.707 5.777 -19.734 1.00 52.66 242 ALA A O 1
ATOM 1860 N N . ALA A 1 243 ? 5.313 6.244 -18.041 1.00 51.06 243 ALA A N 1
ATOM 1861 C CA . ALA A 1 243 ? 5.464 4.947 -17.383 1.00 51.06 243 ALA A CA 1
ATOM 1862 C C . ALA A 1 243 ? 4.718 3.809 -18.095 1.00 51.06 243 ALA A C 1
ATOM 1864 O O . ALA A 1 243 ? 5.105 2.649 -17.972 1.00 51.06 243 ALA A O 1
ATOM 1865 N N . MET A 1 244 ? 3.661 4.131 -18.841 1.00 51.22 244 MET A N 1
ATOM 1866 C CA . MET A 1 244 ? 2.847 3.175 -19.592 1.00 51.22 244 MET A CA 1
ATOM 1867 C C . MET A 1 244 ? 3.206 3.126 -21.088 1.00 51.22 244 MET A C 1
ATOM 1869 O O . MET A 1 244 ? 3.043 2.075 -21.705 1.00 51.22 244 MET A O 1
ATOM 1873 N N . HIS A 1 245 ? 3.748 4.202 -21.663 1.00 49.50 245 HIS A N 1
ATOM 1874 C CA . HIS A 1 245 ? 4.093 4.353 -23.083 1.00 49.50 245 HIS A CA 1
ATOM 1875 C C . HIS A 1 245 ? 5.251 3.451 -23.470 1.00 49.50 245 HIS A C 1
ATOM 1877 O O . HIS A 1 245 ? 5.254 2.945 -24.585 1.00 49.50 245 HIS A O 1
ATOM 1883 N N . ASP A 1 246 ? 6.188 3.177 -22.561 1.00 47.84 246 ASP A N 1
ATOM 1884 C CA . ASP A 1 246 ? 7.313 2.276 -22.851 1.00 47.84 246 ASP A CA 1
ATOM 1885 C C . ASP A 1 246 ? 6.871 0.803 -22.982 1.00 47.84 246 ASP A C 1
ATOM 1887 O O . ASP A 1 246 ? 7.642 -0.048 -23.406 1.00 47.84 246 ASP A O 1
ATOM 1891 N N . ARG A 1 247 ? 5.606 0.479 -22.653 1.00 46.22 247 ARG A N 1
ATOM 1892 C CA . ARG A 1 247 ? 4.982 -0.809 -23.015 1.00 46.22 247 ARG A CA 1
ATOM 1893 C C . ARG A 1 247 ? 4.212 -0.773 -24.335 1.00 46.22 247 ARG A C 1
ATOM 1895 O O . ARG A 1 247 ? 3.898 -1.838 -24.857 1.00 46.22 247 ARG A O 1
ATOM 1902 N N . ALA A 1 248 ? 3.850 0.407 -24.838 1.00 43.59 248 ALA A N 1
ATOM 1903 C CA . ALA A 1 248 ? 2.961 0.563 -25.993 1.00 43.59 248 ALA A CA 1
ATOM 1904 C C . ALA A 1 248 ? 3.682 1.050 -27.258 1.00 43.59 248 ALA A C 1
ATOM 1906 O O . ALA A 1 248 ? 3.242 0.746 -28.366 1.00 43.59 248 ALA A O 1
ATOM 1907 N N . ALA A 1 249 ? 4.795 1.769 -27.120 1.00 46.62 249 ALA A N 1
ATOM 1908 C CA . ALA A 1 249 ? 5.672 2.071 -28.234 1.00 46.62 249 ALA A CA 1
ATOM 1909 C C . ALA A 1 249 ? 6.576 0.860 -28.472 1.00 46.62 249 ALA A C 1
ATOM 1911 O O . ALA A 1 249 ? 7.669 0.769 -27.918 1.00 46.62 249 ALA A O 1
ATOM 1912 N N . SER A 1 250 ? 6.127 -0.084 -29.306 1.00 48.66 250 SER A N 1
ATOM 1913 C CA . SER A 1 250 ? 7.071 -0.990 -29.960 1.00 48.66 250 SER A CA 1
ATOM 1914 C C . SER A 1 250 ? 8.186 -0.119 -30.553 1.00 48.66 250 SER A C 1
ATOM 1916 O O . SER A 1 250 ? 7.858 0.837 -31.271 1.00 48.66 250 SER A O 1
ATOM 1918 N N . PRO A 1 251 ? 9.475 -0.365 -30.241 1.00 54.19 251 PRO A N 1
ATOM 1919 C CA . PRO A 1 251 ? 10.555 0.366 -30.888 1.00 54.19 251 PRO A CA 1
ATOM 1920 C C . PRO A 1 251 ? 10.319 0.302 -32.401 1.00 54.19 251 PRO A C 1
ATOM 1922 O O . PRO A 1 251 ? 9.868 -0.746 -32.880 1.00 54.19 251 PRO A O 1
ATOM 1925 N N . PRO A 1 252 ? 10.538 1.401 -33.153 1.00 63.03 252 PRO A N 1
ATOM 1926 C CA . PRO A 1 252 ? 10.309 1.395 -34.591 1.00 63.03 252 PRO A CA 1
ATOM 1927 C C . PRO A 1 252 ? 11.015 0.173 -35.164 1.00 63.03 252 PRO A C 1
ATOM 1929 O O . PRO A 1 252 ? 12.212 0.015 -34.922 1.00 63.03 252 PRO A O 1
ATOM 1932 N N . THR A 1 253 ? 10.260 -0.702 -35.838 1.00 67.75 253 THR A N 1
ATOM 1933 C CA . THR A 1 253 ? 10.773 -1.958 -36.394 1.00 67.75 253 THR A CA 1
ATOM 1934 C C . THR A 1 253 ? 12.039 -1.625 -37.173 1.00 67.75 253 THR A C 1
ATOM 1936 O O . THR A 1 253 ? 11.936 -0.918 -38.186 1.00 67.75 253 THR A O 1
ATOM 1939 N N . PRO A 1 254 ? 13.229 -2.026 -36.691 1.00 78.56 254 PRO A N 1
ATOM 1940 C CA . PRO A 1 254 ? 14.457 -1.684 -37.377 1.00 78.56 254 PRO A CA 1
ATOM 1941 C C . PRO A 1 254 ? 14.377 -2.245 -38.794 1.00 78.56 254 PRO A C 1
ATOM 1943 O O . PRO A 1 254 ? 13.936 -3.379 -38.979 1.00 78.56 254 PRO A O 1
ATOM 1946 N N . ASP A 1 255 ? 14.784 -1.471 -39.800 1.00 88.25 255 ASP A N 1
ATOM 1947 C CA . ASP A 1 255 ? 14.875 -1.988 -41.166 1.00 88.25 255 ASP A CA 1
ATOM 1948 C C . ASP A 1 255 ? 16.066 -2.952 -41.248 1.00 88.25 255 ASP A C 1
ATOM 1950 O O . ASP A 1 255 ? 17.201 -2.587 -41.578 1.00 88.25 255 ASP A O 1
ATOM 1954 N N . TRP A 1 256 ? 15.813 -4.193 -40.837 1.00 90.31 256 TRP A N 1
ATOM 1955 C CA . TRP A 1 256 ? 16.812 -5.244 -40.761 1.00 90.31 256 TRP A CA 1
ATOM 1956 C C . TRP A 1 256 ? 17.377 -5.571 -42.140 1.00 90.31 256 TRP A C 1
ATOM 1958 O O . TRP A 1 256 ? 18.580 -5.787 -42.257 1.00 90.31 256 TRP A O 1
ATOM 1968 N N . GLU A 1 257 ? 16.570 -5.513 -43.202 1.00 91.19 257 GLU A N 1
ATOM 1969 C CA . GLU A 1 257 ? 17.060 -5.755 -44.562 1.00 91.19 257 GLU A CA 1
ATOM 1970 C C . GLU A 1 257 ? 18.023 -4.659 -45.029 1.00 91.19 257 GLU A C 1
ATOM 1972 O O . GLU A 1 257 ? 19.084 -4.977 -45.574 1.00 91.19 257 GLU A O 1
ATOM 1977 N N . ALA A 1 258 ? 17.733 -3.383 -44.749 1.00 89.38 258 ALA A N 1
ATOM 1978 C CA . ALA A 1 258 ? 18.669 -2.299 -45.041 1.00 89.38 258 ALA A CA 1
ATOM 1979 C C . ALA A 1 258 ? 19.991 -2.456 -44.269 1.00 89.38 258 ALA A C 1
ATOM 1981 O O . ALA A 1 258 ? 21.067 -2.250 -44.835 1.00 89.38 258 ALA A O 1
ATOM 1982 N N . ARG A 1 259 ? 19.939 -2.879 -42.997 1.00 90.31 259 ARG A N 1
ATOM 1983 C CA . ARG A 1 259 ? 21.144 -3.124 -42.181 1.00 90.31 259 ARG A CA 1
ATOM 1984 C C . ARG A 1 259 ? 21.956 -4.320 -42.681 1.00 90.31 259 ARG A C 1
ATOM 1986 O O . ARG A 1 259 ? 23.183 -4.247 -42.704 1.00 90.31 259 ARG A O 1
ATOM 1993 N N . VAL A 1 260 ? 21.297 -5.396 -43.116 1.00 91.44 260 VAL A N 1
ATOM 1994 C CA . VAL A 1 260 ? 21.953 -6.571 -43.719 1.00 91.44 260 VAL A CA 1
ATOM 1995 C C . VAL A 1 260 ? 22.627 -6.197 -45.042 1.00 91.44 260 VAL A C 1
ATOM 1997 O O . VAL A 1 260 ? 23.748 -6.641 -45.309 1.00 91.44 260 VAL A O 1
ATOM 2000 N N . ALA A 1 261 ? 21.976 -5.358 -45.855 1.00 89.88 261 ALA A N 1
ATOM 2001 C CA . ALA A 1 261 ? 22.521 -4.860 -47.116 1.00 89.88 261 ALA A CA 1
ATOM 2002 C C . ALA A 1 261 ? 23.710 -3.904 -46.912 1.00 89.88 261 ALA A C 1
ATOM 2004 O O . ALA A 1 261 ? 24.670 -3.949 -47.679 1.00 89.88 261 ALA A O 1
ATOM 2005 N N . ALA A 1 262 ? 23.674 -3.079 -45.862 1.00 91.38 262 ALA A N 1
ATOM 2006 C CA . ALA A 1 262 ? 24.738 -2.138 -45.513 1.00 91.38 262 ALA A CA 1
ATOM 2007 C C . ALA A 1 262 ? 25.944 -2.781 -44.796 1.00 91.38 262 ALA A C 1
ATOM 2009 O O . ALA A 1 262 ? 26.933 -2.095 -44.533 1.00 91.38 262 ALA A O 1
ATOM 2010 N N . ALA A 1 263 ? 25.882 -4.074 -44.458 1.00 91.88 263 ALA A N 1
ATOM 2011 C CA . ALA A 1 263 ? 26.948 -4.752 -43.730 1.00 91.88 263 ALA A CA 1
ATOM 2012 C C . ALA A 1 263 ? 28.257 -4.811 -44.556 1.00 91.88 263 ALA A C 1
ATOM 2014 O O . ALA A 1 263 ? 28.244 -5.350 -45.671 1.00 91.88 263 ALA A O 1
ATOM 2015 N N . PRO A 1 264 ? 29.390 -4.305 -44.018 1.00 87.81 264 PRO A N 1
ATOM 2016 C CA . PRO A 1 264 ? 30.636 -4.132 -44.771 1.00 87.81 264 PRO A CA 1
ATOM 2017 C C . PRO A 1 264 ? 31.338 -5.451 -45.117 1.00 87.81 264 PRO A C 1
ATOM 2019 O O . PRO A 1 264 ? 32.041 -5.528 -46.122 1.00 87.81 264 PRO A O 1
ATOM 2022 N N . ASP A 1 265 ? 31.147 -6.491 -44.306 1.00 92.12 265 ASP A N 1
ATOM 2023 C CA . ASP A 1 265 ? 31.760 -7.803 -44.490 1.00 92.12 265 ASP A CA 1
ATOM 2024 C C . ASP A 1 265 ? 30.829 -8.939 -44.021 1.00 92.12 265 ASP A C 1
ATOM 2026 O O . ASP A 1 265 ? 29.726 -8.713 -43.514 1.00 92.12 265 ASP A O 1
ATOM 2030 N N . ALA A 1 266 ? 31.261 -10.186 -44.228 1.00 89.94 266 ALA A N 1
ATOM 2031 C CA . ALA A 1 266 ? 30.492 -11.370 -43.851 1.00 89.94 266 ALA A CA 1
ATOM 2032 C C . ALA A 1 266 ? 30.313 -11.507 -42.325 1.00 89.94 266 ALA A C 1
ATOM 2034 O O . ALA A 1 266 ? 29.263 -11.960 -41.880 1.00 89.94 266 ALA A O 1
ATOM 2035 N N . ALA A 1 267 ? 31.285 -11.069 -41.520 1.00 90.44 267 ALA A N 1
ATOM 2036 C CA . ALA A 1 267 ? 31.213 -11.117 -40.059 1.00 90.44 267 ALA A CA 1
ATOM 2037 C C . ALA A 1 267 ? 30.148 -10.157 -39.508 1.00 90.44 267 ALA A C 1
ATOM 2039 O O . ALA A 1 267 ? 29.315 -10.542 -38.689 1.00 90.44 267 ALA A O 1
ATOM 2040 N N . ALA A 1 268 ? 30.139 -8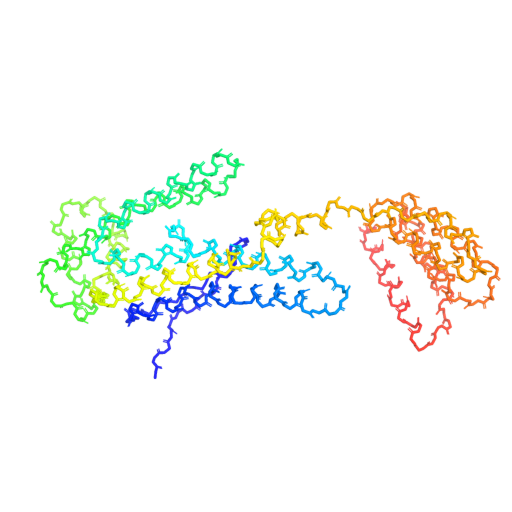.922 -40.004 1.00 89.69 268 ALA A N 1
ATOM 2041 C CA . ALA A 1 268 ? 29.138 -7.918 -39.689 1.00 89.69 268 ALA A CA 1
ATOM 2042 C C . ALA A 1 268 ? 27.756 -8.345 -40.192 1.00 89.69 268 ALA A C 1
ATOM 2044 O O . ALA A 1 268 ? 26.767 -8.176 -39.484 1.00 89.69 268 ALA A O 1
ATOM 2045 N N . ARG A 1 269 ? 27.676 -8.954 -41.384 1.00 93.19 269 ARG A N 1
ATOM 2046 C CA . ARG A 1 269 ? 26.411 -9.474 -41.920 1.00 93.19 269 ARG A CA 1
ATOM 2047 C C . ARG A 1 269 ? 25.839 -10.583 -41.042 1.00 93.19 269 ARG A C 1
ATOM 2049 O O . ARG A 1 269 ? 24.646 -10.568 -40.766 1.00 93.19 269 ARG A O 1
ATOM 2056 N N . TRP A 1 270 ? 26.682 -11.507 -40.585 1.00 95.06 270 TRP A N 1
ATOM 2057 C CA . TRP A 1 270 ? 26.298 -12.551 -39.637 1.00 95.06 270 TRP A CA 1
ATOM 2058 C C . TRP A 1 270 ? 25.752 -11.964 -38.328 1.00 95.06 270 TRP A C 1
ATOM 2060 O O . TRP A 1 270 ? 24.677 -12.367 -37.893 1.00 95.06 270 TRP A O 1
ATOM 2070 N N . GLN A 1 271 ? 26.436 -10.967 -37.755 1.00 93.19 271 GLN A N 1
ATOM 2071 C CA . GLN A 1 271 ? 26.005 -10.322 -36.510 1.00 93.19 271 GLN A CA 1
ATOM 2072 C C . GLN A 1 271 ? 24.639 -9.647 -36.670 1.00 93.19 271 GLN A C 1
ATOM 2074 O O . GLN A 1 271 ? 23.745 -9.877 -35.866 1.00 93.19 271 GLN A O 1
ATOM 2079 N N . VAL A 1 272 ? 24.445 -8.871 -37.742 1.00 91.88 272 VAL A N 1
ATOM 2080 C CA . VAL A 1 272 ? 23.167 -8.188 -38.000 1.00 91.88 272 VAL A CA 1
ATOM 2081 C C . VAL A 1 272 ? 22.026 -9.190 -38.197 1.00 91.88 272 VAL A C 1
ATOM 2083 O O . VAL A 1 272 ? 20.915 -8.937 -37.741 1.00 91.88 272 VAL A O 1
ATOM 2086 N N . LEU A 1 273 ? 22.279 -10.329 -38.852 1.00 94.50 273 LEU A N 1
ATOM 2087 C CA . LEU A 1 273 ? 21.280 -11.388 -39.019 1.00 94.50 273 LEU A CA 1
ATOM 2088 C C . LEU A 1 273 ? 20.929 -12.070 -37.687 1.00 94.50 273 LEU A C 1
ATOM 2090 O O . LEU A 1 273 ? 19.767 -12.411 -37.478 1.00 94.50 273 LEU A O 1
ATOM 2094 N N . LEU A 1 274 ? 21.895 -12.255 -36.783 1.00 93.19 274 LEU A N 1
ATOM 2095 C CA . LEU A 1 274 ? 21.628 -12.754 -35.430 1.00 93.19 274 LEU A CA 1
ATOM 2096 C C . LEU A 1 274 ? 20.820 -11.753 -34.602 1.00 93.19 274 LEU A C 1
ATOM 2098 O O . LEU A 1 274 ? 19.827 -12.144 -33.998 1.00 93.19 274 LEU A O 1
ATOM 2102 N N . ASP A 1 275 ? 21.206 -10.478 -34.618 1.00 92.19 275 ASP A N 1
ATOM 2103 C CA . ASP A 1 275 ? 20.502 -9.420 -33.888 1.00 92.19 275 ASP A CA 1
ATOM 2104 C C . ASP A 1 275 ? 19.053 -9.275 -34.392 1.00 92.19 275 ASP A C 1
ATOM 2106 O O . ASP A 1 275 ? 18.128 -9.126 -33.594 1.00 92.19 275 ASP A O 1
ATOM 2110 N N . ALA A 1 276 ? 18.839 -9.382 -35.712 1.00 92.38 276 ALA A N 1
ATOM 2111 C CA . ALA A 1 276 ? 17.507 -9.390 -36.316 1.00 92.38 276 ALA A CA 1
ATOM 2112 C C . ALA A 1 276 ? 16.678 -10.589 -35.849 1.00 92.38 276 ALA A C 1
ATOM 2114 O O . ALA A 1 276 ? 15.522 -10.441 -35.456 1.00 92.38 276 ALA A O 1
ATOM 2115 N N . GLY A 1 277 ? 17.274 -11.785 -35.870 1.00 92.44 277 GLY A N 1
ATOM 2116 C CA . GLY A 1 277 ? 16.606 -12.994 -35.407 1.00 92.44 277 GLY A CA 1
ATOM 2117 C C . GLY A 1 277 ? 16.217 -12.918 -33.930 1.00 92.44 277 GLY A C 1
ATOM 2118 O O . GLY A 1 277 ? 15.097 -13.292 -33.598 1.00 92.44 277 GLY A O 1
ATOM 2119 N N . LEU A 1 278 ? 17.089 -12.367 -33.079 1.00 90.19 278 LEU A N 1
ATOM 2120 C CA . LEU A 1 278 ? 16.833 -12.197 -31.647 1.00 90.19 278 LEU A CA 1
ATOM 2121 C C . LEU A 1 278 ? 15.701 -11.204 -31.394 1.00 90.19 278 LEU A C 1
ATOM 2123 O O . LEU A 1 278 ? 14.813 -11.485 -30.599 1.00 90.19 278 LEU A O 1
ATOM 2127 N N . TRP A 1 279 ? 15.685 -10.085 -32.119 1.00 88.94 279 TRP A N 1
ATOM 2128 C CA . TRP A 1 279 ? 14.608 -9.102 -32.019 1.00 88.94 279 TRP A CA 1
ATOM 2129 C C . TRP A 1 279 ? 13.241 -9.720 -32.349 1.00 88.94 279 TRP A C 1
ATOM 2131 O O . TRP A 1 279 ? 12.273 -9.522 -31.617 1.00 88.94 279 TRP A O 1
ATOM 2141 N N . HIS A 1 280 ? 13.164 -10.524 -33.417 1.00 87.75 280 HIS A N 1
ATOM 2142 C CA . HIS A 1 280 ? 11.933 -11.238 -33.772 1.00 87.75 280 HIS A CA 1
ATOM 2143 C C . HIS A 1 280 ? 11.609 -12.385 -32.796 1.00 87.75 280 HIS A C 1
ATOM 2145 O O . HIS A 1 280 ? 10.438 -12.682 -32.587 1.00 87.75 280 HIS A O 1
ATOM 2151 N N . GLU A 1 281 ? 12.611 -13.028 -32.186 1.00 87.88 281 GLU A N 1
ATOM 2152 C CA . GLU A 1 281 ? 12.426 -14.040 -31.132 1.00 87.88 281 GLU A CA 1
ATOM 2153 C C . GLU A 1 281 ? 11.809 -13.416 -29.867 1.00 87.88 281 GLU A C 1
ATOM 2155 O O . GLU A 1 281 ? 10.841 -13.958 -29.336 1.00 87.88 281 GLU A O 1
ATOM 2160 N N . GLU A 1 282 ? 12.305 -12.253 -29.432 1.00 84.75 282 GLU A N 1
ATOM 2161 C CA . GLU A 1 282 ? 11.775 -11.486 -28.292 1.00 84.75 282 GLU A CA 1
ATOM 2162 C C . GLU A 1 282 ? 10.361 -10.944 -28.548 1.00 84.75 282 GLU A C 1
ATOM 2164 O O . GLU A 1 282 ? 9.563 -10.837 -27.618 1.00 84.75 282 GLU A O 1
ATOM 2169 N N . ALA A 1 283 ? 10.034 -10.644 -29.808 1.00 83.94 283 ALA A N 1
ATOM 2170 C CA . ALA A 1 283 ? 8.698 -10.238 -30.242 1.00 83.94 283 ALA A CA 1
ATOM 2171 C C . ALA A 1 283 ? 7.716 -11.417 -30.440 1.00 83.94 283 ALA A C 1
ATOM 2173 O O . ALA A 1 283 ? 6.595 -11.199 -30.895 1.00 83.94 283 ALA A O 1
ATOM 2174 N N . GLU A 1 284 ? 8.122 -12.658 -30.135 1.00 84.69 284 GLU A N 1
ATOM 2175 C CA . GLU A 1 284 ? 7.362 -13.900 -30.379 1.00 84.69 284 GLU A CA 1
ATOM 2176 C C . GLU A 1 284 ? 7.039 -14.166 -31.873 1.00 84.69 284 GLU A C 1
ATOM 2178 O O . GLU A 1 284 ? 6.209 -15.007 -32.229 1.00 84.69 284 GLU A O 1
ATOM 2183 N N . GLU A 1 285 ? 7.752 -13.510 -32.792 1.00 88.12 285 GLU A N 1
ATOM 2184 C CA . GLU A 1 285 ? 7.634 -13.659 -34.246 1.00 88.12 285 GLU A CA 1
ATOM 2185 C C . GLU A 1 285 ? 8.569 -14.765 -34.778 1.00 88.12 285 GLU A C 1
ATOM 2187 O O . GLU A 1 285 ? 9.409 -14.564 -35.664 1.00 88.12 285 GLU A O 1
ATOM 2192 N N . TYR A 1 286 ? 8.415 -15.987 -34.258 1.00 89.62 286 TYR A N 1
ATOM 2193 C CA . TYR A 1 286 ? 9.347 -17.102 -34.503 1.00 89.62 286 TYR A CA 1
ATOM 2194 C C . TYR A 1 286 ? 9.549 -17.464 -35.985 1.00 89.62 286 TYR A C 1
ATOM 2196 O O . TYR A 1 286 ? 10.619 -17.938 -36.372 1.00 89.62 286 TYR A O 1
ATOM 2204 N N . ALA A 1 287 ? 8.553 -17.230 -36.845 1.00 89.69 287 ALA A N 1
ATOM 2205 C CA . ALA A 1 287 ? 8.681 -17.464 -38.283 1.00 89.69 287 ALA A CA 1
ATOM 2206 C C . ALA A 1 287 ? 9.713 -16.533 -38.942 1.00 89.69 287 ALA A C 1
ATOM 2208 O O . ALA A 1 287 ? 10.513 -16.995 -39.762 1.00 89.69 287 ALA A O 1
ATOM 2209 N N . ALA A 1 288 ? 9.726 -15.253 -38.558 1.00 88.44 288 ALA A N 1
ATOM 2210 C CA . ALA A 1 288 ? 10.702 -14.277 -39.030 1.00 88.44 288 ALA A CA 1
ATOM 2211 C C . ALA A 1 288 ? 12.088 -14.571 -38.438 1.00 88.44 288 ALA A C 1
ATOM 2213 O O . ALA A 1 288 ? 13.067 -14.660 -39.185 1.00 88.44 288 ALA A O 1
ATOM 2214 N N . ALA A 1 289 ? 12.155 -14.852 -37.129 1.00 92.25 289 ALA A N 1
ATOM 2215 C CA . ALA A 1 289 ? 13.392 -15.225 -36.440 1.00 92.25 289 ALA A CA 1
ATOM 2216 C C . ALA A 1 289 ? 14.095 -16.422 -37.107 1.00 92.25 289 ALA A C 1
ATOM 2218 O O . ALA A 1 289 ? 15.289 -16.370 -37.413 1.00 92.25 289 ALA A O 1
ATOM 2219 N N . ARG A 1 290 ? 13.341 -17.480 -37.446 1.00 94.38 290 ARG A N 1
ATOM 2220 C CA . ARG A 1 290 ? 13.858 -18.644 -38.190 1.00 94.38 290 ARG A CA 1
ATOM 2221 C C . ARG A 1 290 ? 14.485 -18.267 -39.530 1.00 94.38 290 ARG A C 1
ATOM 2223 O O . ARG A 1 290 ? 15.517 -18.833 -39.893 1.00 94.38 290 ARG A O 1
ATOM 2230 N N . GLY A 1 291 ? 13.862 -17.352 -40.273 1.00 93.38 291 GLY A N 1
ATOM 2231 C CA . GLY A 1 291 ? 14.376 -16.879 -41.558 1.00 93.38 291 GLY A CA 1
ATOM 2232 C C . GLY A 1 291 ? 15.736 -16.194 -41.414 1.00 93.38 291 GLY A C 1
ATOM 2233 O O . GLY A 1 291 ? 16.670 -16.508 -42.157 1.00 93.38 291 GLY A O 1
ATOM 2234 N N . TYR A 1 292 ? 15.867 -15.319 -40.416 1.00 95.19 292 TYR A N 1
ATOM 2235 C CA . TYR A 1 292 ? 17.112 -14.615 -40.117 1.00 95.19 292 TYR A CA 1
ATOM 2236 C C . TYR A 1 292 ? 18.218 -15.550 -39.625 1.00 95.19 292 TYR A C 1
ATOM 2238 O O . TYR A 1 292 ? 19.317 -15.524 -40.177 1.00 95.19 292 TYR A O 1
ATOM 2246 N N . TYR A 1 293 ? 17.928 -16.452 -38.685 1.00 95.69 293 TYR A N 1
ATOM 2247 C CA . TYR A 1 293 ? 18.924 -17.407 -38.191 1.00 95.69 293 TYR A CA 1
ATOM 2248 C C . TYR A 1 293 ? 19.374 -18.419 -39.248 1.00 95.69 293 TYR A C 1
ATOM 2250 O O . TYR A 1 293 ? 20.537 -18.825 -39.257 1.00 95.69 293 TYR A O 1
ATOM 2258 N N . LYS A 1 294 ? 18.497 -18.802 -40.185 1.00 94.94 294 LYS A N 1
ATOM 2259 C CA . LYS A 1 294 ? 18.894 -19.623 -41.336 1.00 94.94 294 LYS A CA 1
ATOM 2260 C C . LYS A 1 294 ? 19.917 -18.888 -42.209 1.00 94.94 294 LYS A C 1
ATOM 2262 O O . LYS A 1 294 ? 20.966 -19.449 -42.504 1.00 94.94 294 LYS A O 1
ATOM 2267 N N . ARG A 1 295 ? 19.639 -17.629 -42.569 1.00 95.50 295 ARG A N 1
ATOM 2268 C CA . ARG A 1 295 ? 20.566 -16.786 -43.344 1.00 95.50 295 ARG A CA 1
ATOM 2269 C C . ARG A 1 295 ? 21.866 -16.531 -42.581 1.00 95.50 295 ARG A C 1
ATOM 2271 O O . ARG A 1 295 ? 22.927 -16.519 -43.191 1.00 95.50 295 ARG A O 1
ATOM 2278 N N . ALA A 1 296 ? 21.799 -16.350 -41.259 1.00 94.50 296 ALA A N 1
ATOM 2279 C CA . ALA A 1 296 ? 22.987 -16.207 -40.421 1.00 94.50 296 ALA A CA 1
ATOM 2280 C C . ALA A 1 296 ? 23.878 -17.450 -40.543 1.00 94.50 296 ALA A C 1
ATOM 2282 O O . ALA A 1 296 ? 25.065 -17.314 -40.815 1.00 94.50 296 ALA A O 1
ATOM 2283 N N . PHE A 1 297 ? 23.301 -18.651 -40.434 1.00 93.69 297 PHE A N 1
ATOM 2284 C CA . PHE A 1 297 ? 24.036 -19.905 -40.610 1.00 93.69 297 PHE A CA 1
ATOM 2285 C C . PHE A 1 297 ? 24.641 -20.044 -42.017 1.00 93.69 297 PHE A C 1
ATOM 2287 O O . PHE A 1 297 ? 25.819 -20.364 -42.133 1.00 93.69 297 PHE A O 1
ATOM 2294 N N . GLU A 1 298 ? 23.895 -19.718 -43.076 1.00 93.75 298 GLU A N 1
ATOM 2295 C CA . GLU A 1 298 ? 24.400 -19.743 -44.463 1.00 93.75 298 GLU A CA 1
ATOM 2296 C C . GLU A 1 298 ? 25.633 -18.828 -44.646 1.00 93.75 298 GLU A C 1
ATOM 2298 O O . GLU A 1 298 ? 26.580 -19.186 -45.341 1.00 93.75 298 GLU A O 1
ATOM 2303 N N . VAL A 1 299 ? 25.687 -17.671 -43.970 1.00 92.56 299 VAL A N 1
ATOM 2304 C CA . VAL A 1 299 ? 26.874 -16.790 -43.994 1.00 92.56 299 VAL A CA 1
ATOM 2305 C C . VAL A 1 299 ? 28.095 -17.449 -43.337 1.00 92.56 299 VAL A C 1
ATOM 2307 O O . VAL A 1 299 ? 29.225 -17.175 -43.747 1.00 92.56 299 VAL A O 1
ATOM 2310 N N . THR A 1 300 ? 27.893 -18.339 -42.358 1.00 91.25 300 THR A N 1
ATOM 2311 C CA . THR A 1 300 ? 28.999 -19.026 -41.669 1.00 91.25 300 THR A CA 1
ATOM 2312 C C . THR A 1 300 ? 29.702 -20.078 -42.517 1.00 91.25 300 THR A C 1
ATOM 2314 O O . THR A 1 300 ? 30.861 -20.375 -42.245 1.00 91.25 300 THR A O 1
ATOM 2317 N N . GLU A 1 301 ? 29.077 -20.568 -43.595 1.00 88.38 301 GLU A N 1
ATOM 2318 C CA . GLU A 1 301 ? 29.721 -21.486 -44.549 1.00 88.38 301 GLU A CA 1
ATOM 2319 C C . GLU A 1 301 ? 30.944 -20.849 -45.237 1.00 88.38 301 GLU A C 1
ATOM 2321 O O . GLU A 1 301 ? 31.835 -21.553 -45.711 1.00 88.38 301 GLU A O 1
ATOM 2326 N N . GLY A 1 302 ? 31.009 -19.511 -45.274 1.00 85.69 302 GLY A N 1
ATOM 2327 C CA . GLY A 1 302 ? 32.152 -18.753 -45.787 1.00 85.69 302 GLY A CA 1
ATOM 2328 C C . GLY A 1 302 ? 33.261 -18.476 -44.765 1.00 85.69 302 GLY A C 1
ATOM 2329 O O . GLY A 1 302 ? 34.265 -17.859 -45.127 1.00 85.69 302 GLY A O 1
ATOM 2330 N N . PHE A 1 303 ? 33.096 -18.871 -43.499 1.00 89.00 303 PHE A N 1
ATOM 2331 C CA . PHE A 1 303 ? 34.108 -18.692 -42.455 1.00 89.00 303 PHE A CA 1
ATOM 2332 C C . PHE A 1 303 ? 35.087 -19.872 -42.385 1.00 89.00 303 PHE A C 1
ATOM 2334 O O . PHE A 1 303 ? 34.928 -20.895 -43.049 1.00 89.00 303 PHE A O 1
ATOM 2341 N N . ALA A 1 304 ? 36.158 -19.708 -41.604 1.00 84.06 304 ALA A N 1
ATOM 2342 C CA . ALA A 1 304 ? 37.141 -20.767 -41.406 1.00 84.06 304 ALA A CA 1
ATOM 2343 C C . ALA A 1 304 ? 36.510 -21.977 -40.696 1.00 84.06 304 ALA A C 1
ATOM 2345 O O . ALA A 1 304 ? 35.655 -21.827 -39.822 1.00 84.06 304 ALA A O 1
ATOM 2346 N N . ALA A 1 305 ? 36.969 -23.182 -41.041 1.00 78.06 305 ALA A N 1
ATOM 2347 C CA . ALA A 1 305 ? 36.544 -24.397 -40.354 1.00 78.06 305 ALA A CA 1
ATOM 2348 C C . ALA A 1 305 ? 36.851 -24.289 -38.847 1.00 78.06 305 ALA A C 1
ATOM 2350 O O . ALA A 1 305 ? 37.991 -24.018 -38.467 1.00 78.06 305 ALA A O 1
ATOM 2351 N N . GLY A 1 306 ? 35.831 -24.489 -38.008 1.00 74.69 306 GLY A N 1
ATOM 2352 C CA . GLY A 1 306 ? 35.926 -24.341 -36.551 1.00 74.69 306 GLY A CA 1
ATOM 2353 C C . GLY A 1 306 ? 35.560 -22.954 -36.007 1.00 74.69 306 GLY A C 1
ATOM 2354 O O . GLY A 1 306 ? 35.750 -22.712 -34.818 1.00 74.69 306 GLY A O 1
ATOM 2355 N N . ASP A 1 307 ? 35.036 -22.038 -36.833 1.00 84.81 307 ASP A N 1
ATOM 2356 C CA . ASP A 1 307 ? 34.511 -20.759 -36.343 1.00 84.81 307 ASP A CA 1
ATOM 2357 C C . ASP 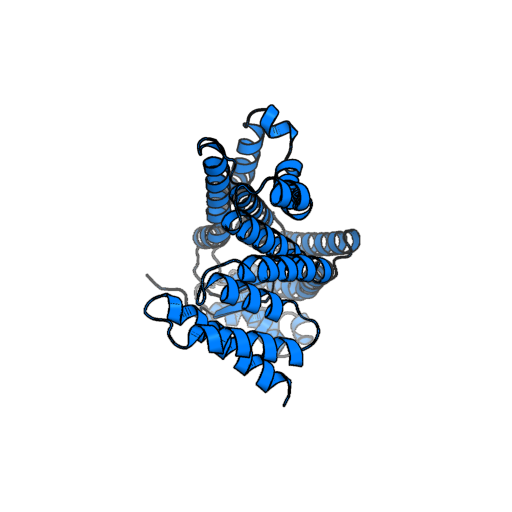A 1 307 ? 33.257 -20.975 -35.471 1.00 84.81 307 ASP A C 1
ATOM 2359 O O . ASP A 1 307 ? 32.243 -21.531 -35.904 1.00 84.81 307 ASP A O 1
ATOM 2363 N N . LEU A 1 308 ? 33.317 -20.493 -34.228 1.00 86.88 308 LEU A N 1
ATOM 2364 C CA . LEU A 1 308 ? 32.247 -20.625 -33.236 1.00 86.88 308 LEU A CA 1
ATOM 2365 C C . LEU A 1 308 ? 30.970 -19.867 -33.621 1.00 86.88 308 LEU A C 1
ATOM 2367 O O . LEU A 1 308 ? 29.903 -20.145 -33.081 1.00 86.88 308 LEU A O 1
ATOM 2371 N N . ARG A 1 309 ? 31.032 -18.961 -34.597 1.00 88.00 309 ARG A N 1
ATOM 2372 C CA . ARG A 1 309 ? 29.844 -18.295 -35.144 1.00 88.00 309 ARG A CA 1
ATOM 2373 C C . ARG A 1 309 ? 28.854 -19.265 -35.786 1.00 88.00 309 ARG A C 1
ATOM 2375 O O . ARG A 1 309 ? 27.647 -19.019 -35.746 1.00 88.00 309 ARG A O 1
ATOM 2382 N N . ALA A 1 310 ? 29.343 -20.372 -36.350 1.00 88.75 310 ALA A N 1
ATOM 2383 C CA . ALA A 1 310 ? 28.487 -21.444 -36.860 1.00 88.75 310 ALA A CA 1
ATOM 2384 C C . ALA A 1 310 ? 27.714 -22.122 -35.718 1.00 88.75 310 ALA A C 1
ATOM 2386 O O . ALA A 1 310 ? 26.517 -22.376 -35.844 1.00 88.75 310 ALA A O 1
ATOM 2387 N N . VAL A 1 311 ? 28.375 -22.329 -34.574 1.00 89.50 311 VAL A N 1
ATOM 2388 C CA . VAL A 1 311 ? 27.770 -22.887 -33.355 1.00 89.50 311 VAL A CA 1
ATOM 2389 C C . VAL A 1 311 ? 26.677 -21.965 -32.822 1.00 89.50 311 VAL A C 1
ATOM 2391 O O . VAL A 1 311 ? 25.559 -22.414 -32.586 1.00 89.50 311 VAL A O 1
ATOM 2394 N N . ASP A 1 312 ? 26.968 -20.671 -32.685 1.00 89.81 312 ASP A N 1
ATOM 2395 C CA . ASP A 1 312 ? 26.010 -19.687 -32.168 1.00 89.81 312 ASP A CA 1
ATOM 2396 C C . ASP A 1 312 ? 24.755 -19.597 -33.070 1.00 89.81 312 ASP A C 1
ATOM 2398 O O . ASP A 1 312 ? 23.626 -19.537 -32.572 1.00 89.81 312 ASP A O 1
ATOM 2402 N N . ALA A 1 313 ? 24.920 -19.695 -34.396 1.00 91.94 313 ALA A N 1
ATOM 2403 C CA . ALA A 1 313 ? 23.800 -19.756 -35.338 1.00 91.94 313 ALA A CA 1
ATOM 2404 C C . ALA A 1 313 ? 22.997 -21.072 -35.241 1.00 91.94 313 ALA A C 1
ATOM 2406 O O . ALA A 1 313 ? 21.769 -21.043 -35.333 1.00 91.94 313 ALA A O 1
ATOM 2407 N N . LEU A 1 314 ? 23.650 -22.221 -35.024 1.00 92.19 314 LEU A N 1
ATOM 2408 C CA . LEU A 1 314 ? 22.970 -23.509 -34.809 1.00 92.19 314 LEU A CA 1
ATOM 2409 C C . LEU A 1 314 ? 22.139 -23.508 -33.524 1.00 92.19 314 LEU A C 1
ATOM 2411 O O . LEU A 1 314 ? 20.978 -23.916 -33.551 1.00 92.19 314 LEU A O 1
ATOM 2415 N N . ILE A 1 315 ? 22.694 -22.986 -32.427 1.00 91.44 315 ILE A N 1
ATOM 2416 C CA . ILE A 1 315 ? 21.986 -22.841 -31.148 1.00 91.44 315 ILE A CA 1
ATOM 2417 C C . ILE A 1 315 ? 20.755 -21.946 -31.325 1.00 91.44 315 ILE A C 1
ATOM 2419 O O . ILE A 1 315 ? 19.663 -22.309 -30.889 1.00 91.44 315 ILE A O 1
ATOM 2423 N N . ALA A 1 316 ? 20.903 -20.805 -32.005 1.00 91.62 316 ALA A N 1
ATOM 2424 C CA . ALA A 1 316 ? 19.785 -19.906 -32.279 1.00 91.62 316 ALA A CA 1
ATOM 2425 C C . ALA A 1 316 ? 18.677 -20.596 -33.096 1.00 91.62 316 ALA A C 1
ATOM 2427 O O . ALA A 1 316 ? 17.504 -20.522 -32.737 1.00 91.62 316 ALA A O 1
ATOM 2428 N N . ARG A 1 317 ? 19.037 -21.357 -34.140 1.00 93.75 317 ARG A N 1
ATOM 2429 C CA . ARG A 1 317 ? 18.082 -22.145 -34.944 1.00 93.75 317 ARG A CA 1
ATOM 2430 C C . ARG A 1 317 ? 17.382 -23.242 -34.141 1.00 93.75 317 ARG A C 1
ATOM 2432 O O . ARG A 1 317 ? 16.210 -23.517 -34.402 1.00 93.75 317 ARG A O 1
ATOM 2439 N N . ALA A 1 318 ? 18.080 -23.858 -33.190 1.00 91.62 318 ALA A N 1
ATOM 2440 C CA . ALA A 1 318 ? 17.529 -24.888 -32.318 1.00 91.62 318 ALA A CA 1
ATOM 2441 C C . ALA A 1 318 ? 16.466 -24.343 -31.355 1.00 91.62 318 ALA A C 1
ATOM 2443 O O . ALA A 1 318 ? 15.479 -25.029 -31.113 1.00 91.62 318 ALA A O 1
ATOM 2444 N N . ARG A 1 319 ? 16.609 -23.101 -30.869 1.00 88.94 319 ARG A N 1
ATOM 2445 C CA . ARG A 1 319 ? 15.618 -22.480 -29.970 1.00 88.94 319 ARG A CA 1
ATOM 2446 C C . ARG A 1 319 ? 14.286 -22.159 -30.646 1.00 88.94 319 ARG A C 1
ATOM 2448 O O . ARG A 1 319 ? 13.241 -22.283 -30.021 1.00 88.94 319 ARG A O 1
ATOM 2455 N N . VAL A 1 320 ? 14.311 -21.755 -31.917 1.00 90.69 320 VAL A N 1
ATOM 2456 C CA . VAL A 1 320 ? 13.117 -21.235 -32.619 1.00 90.69 320 VAL A CA 1
ATOM 2457 C C . VAL A 1 320 ? 12.424 -22.246 -33.543 1.00 90.69 320 VAL A C 1
ATOM 2459 O O . VAL A 1 320 ? 11.472 -21.902 -34.256 1.00 90.69 320 VAL A O 1
ATOM 2462 N N . THR A 1 321 ? 12.921 -23.483 -33.612 1.00 88.94 321 THR A N 1
ATOM 2463 C CA . THR A 1 321 ? 12.330 -24.529 -34.459 1.00 88.94 321 THR A CA 1
ATOM 2464 C C . THR A 1 321 ? 11.064 -25.109 -33.829 1.00 88.94 321 THR A C 1
ATOM 2466 O O . THR A 1 321 ? 11.016 -25.400 -32.642 1.00 88.94 321 THR A O 1
ATOM 2469 N N . GLU A 1 322 ? 10.040 -25.345 -34.649 1.00 85.94 322 GLU A N 1
ATOM 2470 C CA . GLU A 1 322 ? 8.764 -25.943 -34.213 1.00 85.94 322 GLU A CA 1
ATOM 2471 C C . GLU A 1 322 ? 8.843 -27.467 -34.046 1.00 85.94 322 GLU A C 1
ATOM 2473 O O . GLU A 1 322 ? 7.924 -28.098 -33.530 1.00 85.94 322 GLU A O 1
ATOM 2478 N N . HIS A 1 323 ? 9.930 -28.081 -34.519 1.00 86.81 323 HIS A N 1
ATOM 2479 C CA . HIS A 1 323 ? 10.109 -29.528 -34.512 1.00 86.81 323 HIS A CA 1
ATOM 2480 C C . HIS A 1 323 ? 11.191 -29.930 -33.503 1.00 86.81 323 HIS A C 1
ATOM 2482 O O . HIS A 1 323 ? 12.373 -29.736 -33.803 1.00 86.81 323 HIS A O 1
ATOM 2488 N N . PRO A 1 324 ? 10.826 -30.563 -32.370 1.00 84.56 324 PRO A N 1
ATOM 2489 C CA . PRO A 1 324 ? 11.780 -30.972 -31.337 1.00 84.56 324 PRO A CA 1
ATOM 2490 C C . PRO A 1 324 ? 12.901 -31.871 -31.871 1.00 84.56 324 PRO A C 1
ATOM 2492 O O . PRO A 1 324 ? 14.062 -31.689 -31.526 1.00 84.56 324 PRO A O 1
ATOM 2495 N N . ALA A 1 325 ? 12.584 -32.779 -32.802 1.00 87.12 325 ALA A N 1
ATOM 2496 C CA . ALA A 1 325 ? 13.583 -33.635 -33.446 1.00 87.12 325 ALA A CA 1
ATOM 2497 C C . ALA A 1 325 ? 14.662 -32.828 -34.195 1.00 87.12 325 ALA A C 1
ATOM 2499 O O . ALA A 1 325 ? 15.844 -33.138 -34.095 1.00 87.12 325 ALA A O 1
ATOM 2500 N N . ARG A 1 326 ? 14.273 -31.740 -34.876 1.00 87.75 326 ARG A N 1
ATOM 2501 C CA . ARG A 1 326 ? 15.226 -30.841 -35.547 1.00 87.75 326 ARG A CA 1
ATOM 2502 C C . ARG A 1 326 ? 16.022 -29.990 -34.563 1.00 87.75 326 ARG A C 1
ATOM 2504 O O . ARG A 1 326 ? 17.169 -29.672 -34.846 1.00 87.75 326 ARG A O 1
ATOM 2511 N N . ALA A 1 327 ? 15.439 -29.621 -33.420 1.00 88.00 327 ALA A N 1
ATOM 2512 C CA . ALA A 1 327 ? 16.179 -28.925 -32.365 1.00 88.00 327 ALA A CA 1
ATOM 2513 C C . ALA A 1 327 ? 17.334 -29.799 -31.861 1.00 88.00 327 ALA A C 1
ATOM 2515 O O . ALA A 1 327 ? 18.469 -29.338 -31.776 1.00 88.00 327 ALA A O 1
ATOM 2516 N N . VAL A 1 328 ? 17.056 -31.085 -31.617 1.00 89.94 328 VAL A N 1
ATOM 2517 C CA . VAL A 1 328 ? 18.065 -32.074 -31.216 1.00 89.94 328 VAL A CA 1
ATOM 2518 C C . VAL A 1 328 ? 19.152 -32.232 -32.284 1.00 89.94 328 VAL A C 1
ATOM 2520 O O . VAL A 1 328 ? 20.329 -32.280 -31.938 1.00 89.94 328 VAL A O 1
ATOM 2523 N N . GLU A 1 329 ? 18.795 -32.271 -33.571 1.00 90.50 329 GLU A N 1
ATOM 2524 C CA . GLU A 1 329 ? 19.773 -32.304 -34.671 1.00 90.50 329 GLU A CA 1
ATOM 2525 C C . GLU A 1 329 ? 20.714 -31.089 -34.638 1.00 90.50 329 GLU A C 1
ATOM 2527 O O . GLU A 1 329 ? 21.931 -31.271 -34.623 1.00 90.50 329 GLU A O 1
ATOM 2532 N N . PHE A 1 330 ? 20.173 -29.869 -34.542 1.00 91.88 330 PHE A N 1
ATOM 2533 C CA . PHE A 1 330 ? 20.983 -28.645 -34.488 1.00 91.88 330 PHE A CA 1
ATOM 2534 C C . PHE A 1 330 ? 21.871 -28.577 -33.242 1.00 91.88 330 PHE A C 1
ATOM 2536 O O . PHE A 1 330 ? 23.029 -28.174 -33.337 1.00 91.88 330 PHE A O 1
ATOM 2543 N N . TYR A 1 331 ? 21.367 -28.998 -32.080 1.00 91.25 331 TYR A N 1
ATOM 2544 C CA . TYR A 1 331 ? 22.173 -29.058 -30.863 1.00 91.25 331 TYR A CA 1
ATOM 2545 C C . TYR A 1 331 ? 23.279 -30.112 -30.947 1.00 91.25 331 TYR A C 1
ATOM 2547 O O . TYR A 1 331 ? 24.397 -29.849 -30.516 1.00 91.25 331 TYR A O 1
ATOM 2555 N N . ASN A 1 332 ? 23.023 -31.276 -31.546 1.00 90.50 332 ASN A N 1
ATOM 2556 C CA . ASN A 1 332 ? 24.060 -32.287 -31.765 1.00 90.50 332 ASN A CA 1
ATOM 2557 C C . ASN A 1 332 ? 25.138 -31.801 -32.746 1.00 90.50 332 ASN A C 1
ATOM 2559 O O . ASN A 1 332 ? 26.322 -32.054 -32.527 1.00 90.50 332 ASN A O 1
ATOM 2563 N N . GLU A 1 333 ? 24.749 -31.075 -33.795 1.00 89.69 333 GLU A N 1
ATOM 2564 C CA . GLU A 1 333 ? 25.680 -30.453 -34.742 1.00 89.69 333 GLU A CA 1
ATOM 2565 C C . GLU A 1 333 ? 26.534 -29.371 -34.059 1.00 89.69 333 GLU A C 1
ATOM 2567 O O . GLU A 1 333 ? 27.758 -29.357 -34.201 1.00 89.69 333 GLU A O 1
ATOM 2572 N N . ALA A 1 334 ? 25.913 -28.532 -33.222 1.00 88.62 334 ALA A N 1
ATOM 2573 C CA . ALA A 1 334 ? 26.610 -27.550 -32.395 1.00 88.62 334 ALA A CA 1
ATOM 2574 C C . ALA A 1 334 ? 27.594 -28.220 -31.417 1.00 88.62 334 ALA A C 1
ATOM 2576 O O . ALA A 1 334 ? 28.735 -27.777 -31.287 1.00 88.62 334 ALA A O 1
ATOM 2577 N N . MET A 1 335 ? 27.193 -29.321 -30.771 1.00 87.38 335 MET A N 1
ATOM 2578 C CA . MET A 1 335 ? 28.059 -30.097 -29.874 1.00 87.38 335 MET A CA 1
ATOM 2579 C C . MET A 1 335 ? 29.263 -30.701 -30.590 1.00 87.38 335 MET A C 1
ATOM 2581 O O . MET A 1 335 ? 30.359 -30.701 -30.031 1.00 87.38 335 MET A O 1
ATOM 2585 N N . ALA A 1 336 ? 29.078 -31.205 -31.813 1.00 85.94 336 ALA A N 1
ATOM 2586 C CA . ALA A 1 336 ? 30.167 -31.765 -32.605 1.00 85.94 336 ALA A CA 1
ATOM 2587 C C . ALA A 1 336 ? 31.228 -30.703 -32.932 1.00 85.94 336 ALA A C 1
ATOM 2589 O O . ALA A 1 336 ? 32.419 -30.978 -32.833 1.00 85.94 336 ALA A O 1
ATOM 2590 N N . ALA A 1 337 ? 30.803 -29.477 -33.245 1.00 83.12 337 ALA A N 1
ATOM 2591 C CA . ALA A 1 337 ? 31.705 -28.351 -33.487 1.00 83.12 337 ALA A CA 1
ATOM 2592 C C . ALA A 1 337 ? 32.372 -27.806 -32.205 1.00 83.12 337 ALA A C 1
ATOM 2594 O O . ALA A 1 337 ? 33.413 -27.156 -32.278 1.00 83.12 337 ALA A O 1
ATOM 2595 N N . LEU A 1 338 ? 31.807 -28.089 -31.027 1.00 84.19 338 LEU A N 1
ATOM 2596 C CA . LEU A 1 338 ? 32.340 -27.681 -29.724 1.00 84.19 338 LEU A CA 1
ATOM 2597 C C . LEU A 1 338 ? 33.274 -28.720 -29.072 1.00 84.19 338 LEU A C 1
ATOM 2599 O O . LEU A 1 338 ? 33.752 -28.476 -27.961 1.00 84.19 338 LEU A O 1
ATOM 2603 N N . SER A 1 339 ? 33.564 -29.857 -29.719 1.00 74.06 339 SER A N 1
ATOM 2604 C CA . SER A 1 339 ? 34.346 -30.953 -29.114 1.00 74.06 339 SER A CA 1
ATOM 2605 C C . SER A 1 339 ? 35.751 -30.539 -28.659 1.00 74.06 339 SER A C 1
ATOM 2607 O O . SER A 1 339 ? 36.248 -31.065 -27.662 1.00 74.06 339 SER A O 1
ATOM 2609 N N . ASP A 1 340 ? 36.356 -29.568 -29.348 1.00 72.75 340 ASP A N 1
ATOM 2610 C CA . ASP A 1 340 ? 37.711 -29.067 -29.084 1.00 72.75 340 ASP A CA 1
ATOM 2611 C C . ASP A 1 340 ? 37.728 -27.723 -28.321 1.00 72.75 340 ASP A C 1
ATOM 2613 O O . ASP A 1 340 ? 38.789 -27.123 -28.125 1.00 72.75 340 ASP A O 1
ATOM 2617 N N . ALA A 1 341 ? 36.568 -27.231 -27.866 1.00 74.44 341 ALA A N 1
ATOM 2618 C CA . ALA A 1 341 ? 36.450 -25.933 -27.202 1.00 74.44 341 ALA A CA 1
ATOM 2619 C C . ALA A 1 341 ? 37.199 -25.897 -25.853 1.00 74.44 341 ALA A C 1
ATOM 2621 O O . ALA A 1 341 ? 36.994 -26.742 -24.975 1.00 74.44 341 ALA A O 1
ATOM 2622 N N . GLN A 1 342 ? 38.041 -24.877 -25.644 1.00 72.94 342 GLN A N 1
ATOM 2623 C CA . GLN A 1 342 ? 38.799 -24.681 -24.402 1.00 72.94 342 GLN A CA 1
ATOM 2624 C C . GLN A 1 342 ? 38.491 -23.339 -23.726 1.00 72.94 342 GLN A C 1
ATOM 2626 O O . GLN A 1 342 ? 38.093 -22.362 -24.352 1.00 72.94 342 GLN A O 1
ATOM 2631 N N . GLY A 1 343 ? 38.697 -23.271 -22.408 1.00 74.19 343 GLY A N 1
ATOM 2632 C CA . GLY A 1 343 ? 38.534 -22.031 -21.646 1.00 74.19 343 GLY A CA 1
ATOM 2633 C C . GLY A 1 343 ? 37.082 -21.541 -21.588 1.00 74.19 343 GLY A C 1
ATOM 2634 O O . GLY A 1 343 ? 36.190 -22.294 -21.200 1.00 74.19 343 GLY A O 1
ATOM 2635 N N . ARG A 1 344 ? 36.851 -20.262 -21.926 1.00 65.88 344 ARG A N 1
ATOM 2636 C CA . ARG A 1 344 ? 35.523 -19.617 -21.849 1.00 65.88 344 ARG A CA 1
ATOM 2637 C C . ARG A 1 344 ? 34.511 -20.199 -22.840 1.00 65.88 344 ARG A C 1
ATOM 2639 O O . ARG A 1 344 ? 33.318 -20.149 -22.560 1.00 65.88 344 ARG A O 1
ATOM 2646 N N . ASP A 1 345 ? 34.969 -20.819 -23.924 1.00 69.69 345 ASP A N 1
ATOM 2647 C CA . ASP A 1 345 ? 34.091 -21.407 -24.941 1.00 69.69 345 ASP A CA 1
ATOM 2648 C C . ASP A 1 345 ? 33.395 -22.692 -24.464 1.00 69.69 345 ASP A C 1
ATOM 2650 O O . ASP A 1 345 ? 32.381 -23.095 -25.027 1.00 69.69 345 ASP A O 1
ATOM 2654 N N . ARG A 1 346 ? 33.858 -23.285 -23.351 1.00 75.88 346 ARG A N 1
ATOM 2655 C CA . ARG A 1 346 ? 33.201 -24.426 -22.695 1.00 75.88 346 ARG A CA 1
ATOM 2656 C C . ARG A 1 346 ? 31.855 -24.063 -22.057 1.00 75.88 346 ARG A C 1
ATOM 2658 O O . ARG A 1 346 ? 31.072 -24.961 -21.769 1.00 75.88 346 ARG A O 1
ATOM 2665 N N . LEU A 1 347 ? 31.566 -22.777 -21.843 1.00 76.88 347 LEU A N 1
ATOM 2666 C CA . LEU A 1 347 ? 30.253 -22.345 -21.350 1.00 76.88 347 LEU A CA 1
ATOM 2667 C C . LEU A 1 347 ? 29.140 -22.733 -22.334 1.00 76.88 347 LEU A C 1
ATOM 2669 O O . LEU A 1 347 ? 28.138 -23.296 -21.913 1.00 76.88 347 LEU A O 1
ATOM 2673 N N . ARG A 1 348 ? 29.390 -22.599 -23.644 1.00 78.25 348 ARG A N 1
ATOM 2674 C CA . ARG A 1 348 ? 28.448 -23.012 -24.699 1.00 78.25 348 ARG A CA 1
ATOM 2675 C C . ARG A 1 348 ? 28.136 -24.511 -24.665 1.00 78.25 348 ARG A C 1
ATOM 2677 O O . ARG A 1 348 ? 27.034 -24.922 -24.999 1.00 78.25 348 ARG A O 1
ATOM 2684 N N . VAL A 1 349 ? 29.095 -25.335 -24.237 1.00 82.31 349 VAL A N 1
ATOM 2685 C CA . VAL A 1 349 ? 28.894 -26.785 -24.070 1.00 82.31 349 VAL A CA 1
ATOM 2686 C C . VAL A 1 349 ? 27.882 -27.069 -22.961 1.00 82.31 349 VAL A C 1
ATOM 2688 O O . VAL A 1 349 ? 27.056 -27.964 -23.109 1.00 82.31 349 VAL A O 1
ATOM 2691 N N . ALA A 1 350 ? 27.937 -26.320 -21.856 1.00 82.19 350 ALA A N 1
ATOM 2692 C CA . ALA A 1 350 ? 26.984 -26.483 -20.762 1.00 82.19 350 ALA A CA 1
ATOM 2693 C C . ALA A 1 350 ? 25.562 -26.116 -21.211 1.00 82.19 350 ALA A C 1
ATOM 2695 O O . ALA A 1 350 ? 24.652 -26.914 -21.000 1.00 82.19 350 ALA A O 1
ATOM 2696 N N . ASP A 1 351 ? 25.408 -24.987 -21.910 1.00 80.38 351 ASP A N 1
ATOM 2697 C CA . ASP A 1 351 ? 24.111 -24.509 -22.406 1.00 80.38 351 ASP A CA 1
ATOM 2698 C C . ASP A 1 351 ? 23.460 -25.515 -23.370 1.00 80.38 351 ASP A C 1
ATOM 2700 O O . ASP A 1 351 ? 22.265 -25.804 -23.286 1.00 80.38 351 ASP A O 1
ATOM 2704 N N . VAL A 1 352 ? 24.250 -26.103 -24.276 1.00 86.00 352 VAL A N 1
ATOM 2705 C CA . VAL A 1 352 ? 23.735 -27.091 -25.234 1.00 86.00 352 VAL A CA 1
ATOM 2706 C C . VAL A 1 352 ? 23.394 -28.423 -24.559 1.00 86.00 352 VAL A C 1
ATOM 2708 O O . VAL A 1 352 ? 22.376 -29.032 -24.891 1.00 86.00 352 VAL A O 1
ATOM 2711 N N . LEU A 1 353 ? 24.200 -28.882 -23.595 1.00 86.38 353 LEU A N 1
ATOM 2712 C CA . LEU A 1 353 ? 23.898 -30.099 -22.833 1.00 86.38 353 LEU A CA 1
ATOM 2713 C C . LEU A 1 353 ? 22.629 -29.947 -21.989 1.00 86.38 353 LEU A C 1
ATOM 2715 O O . LEU A 1 353 ? 21.836 -30.886 -21.920 1.00 86.38 353 LEU A O 1
ATOM 2719 N N . GLU A 1 354 ? 22.423 -28.782 -21.373 1.00 87.44 354 GLU A N 1
ATOM 2720 C CA . GLU A 1 354 ? 21.196 -28.469 -20.638 1.00 87.44 354 GLU A CA 1
ATOM 2721 C C . GLU A 1 354 ? 19.976 -28.494 -21.568 1.00 87.44 354 GLU A C 1
ATOM 2723 O O . GLU A 1 354 ? 18.992 -29.175 -21.274 1.00 87.44 354 GLU A O 1
ATOM 2728 N N . ALA A 1 355 ? 20.062 -27.844 -22.733 1.00 85.88 355 ALA A N 1
ATOM 2729 C CA . ALA A 1 355 ? 18.978 -27.836 -23.713 1.00 85.88 355 ALA A CA 1
ATOM 2730 C C . ALA A 1 355 ? 18.646 -29.243 -24.249 1.00 85.88 355 ALA A C 1
ATOM 2732 O O . ALA A 1 355 ? 17.474 -29.608 -24.359 1.00 85.88 355 ALA A O 1
ATOM 2733 N N . LEU A 1 356 ? 19.662 -30.066 -24.535 1.00 87.44 356 LEU A N 1
ATOM 2734 C CA . LEU A 1 356 ? 19.475 -31.460 -24.955 1.00 87.44 356 LEU A CA 1
ATOM 2735 C C . LEU A 1 356 ? 18.816 -32.312 -23.865 1.00 87.44 356 LEU A C 1
ATOM 2737 O O . LEU A 1 356 ? 17.956 -33.134 -24.178 1.00 87.44 356 LEU A O 1
ATOM 2741 N N . TYR A 1 357 ? 19.200 -32.117 -22.601 1.00 87.81 357 TYR A N 1
ATOM 2742 C CA . TYR A 1 357 ? 18.600 -32.825 -21.471 1.00 87.81 357 TYR A CA 1
ATOM 2743 C C . TYR A 1 357 ? 17.107 -32.496 -21.332 1.00 87.81 357 TYR A C 1
ATOM 2745 O O . TYR A 1 357 ? 16.291 -33.411 -21.236 1.00 87.81 357 TYR A O 1
ATOM 2753 N N . LEU A 1 358 ? 16.743 -31.210 -21.403 1.00 84.81 358 LEU A N 1
ATOM 2754 C CA . LEU A 1 358 ? 15.349 -30.758 -21.318 1.00 84.81 358 LEU A CA 1
ATOM 2755 C C . LEU A 1 358 ? 14.480 -31.342 -22.444 1.00 84.81 358 LEU A C 1
ATOM 2757 O O . LEU A 1 358 ? 13.390 -31.857 -22.193 1.00 84.81 358 LEU A O 1
ATOM 2761 N N . LEU A 1 359 ? 14.992 -31.348 -23.677 1.00 83.56 359 LEU A N 1
ATOM 2762 C CA . LEU A 1 359 ? 14.281 -31.918 -24.827 1.00 83.56 359 LEU A CA 1
ATOM 2763 C C . LEU A 1 359 ? 14.081 -33.438 -24.724 1.00 83.56 359 LEU A C 1
ATOM 2765 O O . LEU A 1 359 ? 13.113 -33.968 -25.269 1.00 83.56 359 LEU A O 1
ATOM 2769 N N . GLN A 1 360 ? 14.980 -34.151 -24.041 1.00 79.12 360 GLN A N 1
ATOM 2770 C CA . GLN A 1 360 ? 14.834 -35.587 -23.794 1.00 79.12 360 GLN A CA 1
ATOM 2771 C C . GLN A 1 360 ? 13.813 -35.882 -22.692 1.00 79.12 360 GLN A C 1
ATOM 2773 O O . GLN A 1 360 ? 13.079 -36.861 -22.811 1.00 79.12 360 GLN A O 1
ATOM 2778 N N . THR A 1 361 ? 13.738 -35.045 -21.652 1.00 74.44 361 THR A N 1
ATOM 2779 C CA . THR A 1 361 ? 12.759 -35.210 -20.567 1.00 74.44 361 THR A CA 1
ATOM 2780 C C . THR A 1 361 ? 11.328 -34.889 -20.988 1.00 74.44 361 THR A C 1
ATOM 2782 O O . THR A 1 361 ? 10.407 -35.516 -20.481 1.00 74.44 361 THR A O 1
ATOM 2785 N N . ASP A 1 362 ? 11.127 -33.972 -21.936 1.00 64.69 362 ASP A N 1
ATOM 2786 C CA . ASP A 1 362 ? 9.788 -33.643 -22.450 1.00 64.69 362 ASP A CA 1
ATOM 2787 C C . ASP A 1 362 ? 9.243 -34.695 -23.438 1.00 64.69 362 ASP A C 1
ATOM 2789 O O . ASP A 1 362 ? 8.049 -34.717 -23.738 1.00 64.69 362 ASP A O 1
ATOM 2793 N N . ALA A 1 363 ? 10.108 -35.574 -23.957 1.00 58.22 363 ALA A N 1
ATOM 2794 C CA . ALA A 1 363 ? 9.744 -36.641 -24.889 1.00 58.22 363 ALA A CA 1
ATOM 2795 C C . ALA A 1 363 ? 9.412 -37.987 -24.206 1.00 58.22 363 ALA A C 1
ATOM 2797 O O . ALA A 1 363 ? 8.938 -38.902 -24.888 1.00 58.22 363 ALA A O 1
ATOM 2798 N N . SER A 1 364 ? 9.680 -38.119 -22.898 1.00 50.41 364 SER A N 1
ATOM 2799 C CA . SER A 1 364 ? 9.415 -39.306 -22.062 1.00 50.41 364 SER A CA 1
ATOM 2800 C C . SER A 1 364 ? 8.164 -39.140 -21.214 1.00 50.41 364 SER A C 1
ATOM 2802 O O . SER A 1 364 ? 7.380 -40.114 -21.135 1.00 50.41 364 SER A O 1
#

Sequence (364 aa):
MPCYRDLNVFFIPFLGAAATGRKDDATPWQRLFVYLAGPVPGLILGAVCIHYAFETTGEVQSWLIQFGALALALNFFNLLPFLPLDGGRVVETLLFTRFPRLRVAFVAVSSALLMAGGFYTGDWLLILIGALLAFALPADLRVARLAQAVRLSGVNVAERKRALRSLFGVLARSGRAAKLNFPQRVQTAKAALPLVMQRVPRPLETLAGMALYVFIIAAPVAAFYAMDPEVRIGGPEVILDAAMHDRAASPPTPDWEARVAAAPDAAARWQVLLDAGLWHEEAEEYAAARGYYKRAFEVTEGFAAGDLRAVDALIARARVTEHPARAVEFYNEAMAALSDAQGRDRLRVADVLEALYLLQTDAS